Protein AF-A0A563VVZ9-F1 (afdb_monomer_lite)

Structure (mmCIF, N/CA/C/O backbone):
data_AF-A0A563VVZ9-F1
#
_entry.id   AF-A0A563VVZ9-F1
#
loop_
_atom_site.group_PDB
_atom_site.id
_atom_site.type_symbol
_atom_site.label_atom_id
_atom_site.label_alt_id
_atom_site.label_comp_id
_atom_site.label_asym_id
_atom_site.label_entity_id
_atom_site.label_seq_id
_atom_site.pdbx_PDB_ins_code
_atom_site.Cartn_x
_atom_site.Cartn_y
_atom_site.Cartn_z
_atom_site.occupancy
_atom_site.B_iso_or_equiv
_atom_site.auth_seq_id
_atom_site.auth_comp_id
_atom_site.auth_asym_id
_atom_site.auth_atom_id
_atom_site.pdbx_PDB_model_num
ATOM 1 N N . MET A 1 1 ? -3.186 -20.454 -5.643 1.00 62.78 1 MET A N 1
ATOM 2 C CA . MET A 1 1 ? -2.341 -21.492 -5.014 1.00 62.78 1 MET A CA 1
ATOM 3 C C . MET A 1 1 ? -3.043 -21.960 -3.748 1.00 62.78 1 MET A C 1
ATOM 5 O O . MET A 1 1 ? -3.615 -21.110 -3.071 1.00 62.78 1 MET A O 1
ATOM 9 N N . ILE A 1 2 ? -3.105 -23.263 -3.477 1.00 78.44 2 ILE A N 1
ATOM 10 C CA . ILE A 1 2 ? -3.676 -23.789 -2.226 1.00 78.44 2 ILE A CA 1
ATOM 11 C C . ILE A 1 2 ? -2.493 -24.111 -1.320 1.00 78.44 2 ILE A C 1
ATOM 13 O O . ILE A 1 2 ? -1.577 -24.801 -1.754 1.00 78.44 2 ILE A O 1
ATOM 17 N N . ASP A 1 3 ? -2.483 -23.559 -0.113 1.00 76.38 3 ASP A N 1
ATOM 18 C CA . ASP A 1 3 ? -1.467 -23.895 0.879 1.00 76.38 3 ASP A CA 1
ATOM 19 C C . ASP A 1 3 ? -1.723 -25.325 1.391 1.00 76.38 3 ASP A C 1
ATOM 21 O O . ASP A 1 3 ? -2.814 -25.583 1.911 1.00 76.38 3 ASP A O 1
ATOM 25 N N . PRO A 1 4 ? -0.764 -26.257 1.244 1.00 77.25 4 PRO A N 1
ATOM 26 C CA . PRO A 1 4 ? -0.940 -27.648 1.652 1.00 77.25 4 PRO A CA 1
ATOM 27 C C . PRO A 1 4 ? -1.114 -27.812 3.168 1.00 77.25 4 PRO A C 1
ATOM 29 O O . PRO A 1 4 ? -1.713 -28.788 3.606 1.00 77.25 4 PRO A O 1
ATOM 32 N N . THR A 1 5 ? -0.631 -26.861 3.974 1.00 76.88 5 THR A N 1
ATOM 33 C CA . THR A 1 5 ? -0.690 -26.937 5.442 1.00 76.88 5 THR A CA 1
ATOM 34 C C . THR A 1 5 ? -1.964 -26.329 6.014 1.00 76.88 5 THR A C 1
ATOM 36 O O . THR A 1 5 ? -2.554 -26.879 6.940 1.00 76.88 5 THR A O 1
ATOM 39 N N . THR A 1 6 ? -2.423 -25.205 5.460 1.00 80.31 6 THR A N 1
ATOM 40 C CA . THR A 1 6 ? -3.618 -24.510 5.964 1.00 80.31 6 THR A CA 1
ATOM 41 C C . THR A 1 6 ? -4.877 -24.771 5.139 1.00 80.31 6 THR A C 1
ATOM 43 O O . THR A 1 6 ? -5.962 -24.352 5.543 1.00 80.31 6 THR A O 1
ATOM 46 N N . GLY A 1 7 ? -4.757 -25.403 3.967 1.00 79.50 7 GLY A N 1
ATOM 47 C CA . GLY A 1 7 ? -5.853 -25.591 3.011 1.00 79.50 7 GLY A CA 1
ATOM 48 C C . GLY A 1 7 ? -6.393 -24.281 2.424 1.00 79.50 7 GLY A C 1
ATOM 49 O O . GLY A 1 7 ? -7.378 -24.281 1.683 1.00 79.50 7 GLY A O 1
ATOM 50 N N . LYS A 1 8 ? -5.779 -23.134 2.749 1.00 78.50 8 LYS A N 1
ATOM 51 C CA . LYS A 1 8 ? -6.258 -21.818 2.326 1.00 78.50 8 LYS A CA 1
ATOM 52 C C . LYS A 1 8 ? -5.869 -21.558 0.880 1.00 78.50 8 LYS A C 1
ATOM 54 O O . LYS A 1 8 ? -4.723 -21.739 0.471 1.00 78.50 8 LYS A O 1
ATOM 59 N N . LYS A 1 9 ? -6.841 -21.089 0.099 1.00 84.44 9 LYS A N 1
ATOM 60 C CA . LYS A 1 9 ? -6.624 -20.674 -1.285 1.00 84.44 9 LYS A CA 1
ATOM 61 C C . LYS A 1 9 ? -6.205 -19.209 -1.310 1.00 84.44 9 LYS A C 1
ATOM 63 O O . LYS A 1 9 ? -7.000 -18.332 -0.981 1.00 84.44 9 LYS A O 1
ATOM 68 N N . TYR A 1 10 ? -4.981 -18.952 -1.753 1.00 82.56 10 TYR A N 1
ATOM 69 C CA . TYR A 1 10 ? -4.485 -17.599 -1.975 1.00 82.56 10 TYR A CA 1
ATOM 70 C C . TYR A 1 10 ? -4.589 -17.226 -3.458 1.00 82.56 10 TYR A C 1
ATOM 72 O O . TYR A 1 10 ? -4.238 -18.042 -4.331 1.00 82.56 10 TYR A O 1
ATOM 80 N N . PRO A 1 11 ? -5.090 -16.016 -3.765 1.00 88.38 11 PRO A N 1
ATOM 81 C CA . PRO A 1 11 ? -5.140 -15.518 -5.129 1.00 88.38 11 PRO A CA 1
ATOM 82 C C . PRO A 1 11 ? -3.726 -15.207 -5.629 1.00 88.38 11 PRO A C 1
ATOM 84 O O . PRO A 1 11 ? -2.855 -14.804 -4.860 1.00 88.38 11 PRO A O 1
ATOM 87 N N . ALA A 1 12 ? -3.498 -15.406 -6.926 1.00 88.44 12 ALA A N 1
ATOM 88 C CA . ALA A 1 12 ? -2.247 -14.997 -7.550 1.00 88.44 12 ALA A CA 1
ATOM 89 C C . ALA A 1 12 ? -2.199 -13.462 -7.659 1.00 88.44 12 ALA A C 1
ATOM 91 O O . ALA A 1 12 ? -3.233 -12.854 -7.964 1.00 88.44 12 ALA A O 1
ATOM 92 N N . PRO A 1 13 ? -1.034 -12.829 -7.430 1.00 92.06 13 PRO A N 1
ATOM 93 C CA . PRO A 1 13 ? -0.898 -11.392 -7.603 1.00 92.06 13 PRO A CA 1
ATOM 94 C C . PRO A 1 13 ? -1.136 -10.996 -9.069 1.00 92.06 13 PRO A C 1
ATOM 96 O O . PRO A 1 13 ? -0.801 -11.759 -9.982 1.00 92.06 13 PRO A O 1
ATOM 99 N N . PRO A 1 14 ? -1.677 -9.793 -9.329 1.00 91.69 14 PRO A N 1
ATOM 100 C CA . PRO A 1 14 ? -1.786 -9.258 -10.675 1.00 91.69 14 PRO A CA 1
ATOM 101 C C . PRO A 1 14 ? -0.421 -9.219 -11.364 1.00 91.69 14 PRO A C 1
ATOM 103 O O . PRO A 1 14 ? 0.594 -8.927 -10.725 1.00 91.69 14 PRO A O 1
ATOM 106 N N . LYS A 1 15 ? -0.405 -9.427 -12.687 1.00 91.00 15 LYS A N 1
ATOM 107 C CA . LYS A 1 15 ? 0.830 -9.440 -13.492 1.00 91.00 15 LYS A CA 1
ATOM 108 C C . LYS A 1 15 ? 1.701 -8.206 -13.251 1.00 91.00 15 LYS A C 1
ATOM 110 O O . LYS A 1 15 ? 2.909 -8.342 -13.128 1.00 91.00 15 LYS A O 1
ATOM 115 N N . ILE A 1 16 ? 1.089 -7.029 -13.103 1.00 88.81 16 ILE A N 1
ATOM 116 C CA . ILE A 1 16 ? 1.809 -5.774 -12.847 1.00 88.81 16 ILE A CA 1
ATOM 117 C C . ILE A 1 16 ? 2.590 -5.787 -11.523 1.00 88.81 16 ILE A C 1
ATOM 119 O O . ILE A 1 16 ? 3.683 -5.234 -11.451 1.00 88.81 16 ILE A O 1
ATOM 123 N N . VAL A 1 17 ? 2.050 -6.432 -10.484 1.00 91.88 17 VAL A N 1
ATOM 124 C CA . VAL A 1 17 ? 2.702 -6.550 -9.173 1.00 91.88 17 VAL A CA 1
ATOM 125 C C . VAL A 1 17 ? 3.835 -7.566 -9.260 1.00 91.88 17 VAL A C 1
ATOM 127 O O . VAL A 1 17 ? 4.956 -7.261 -8.867 1.00 91.88 17 VAL A O 1
ATOM 130 N N . ALA A 1 18 ? 3.570 -8.730 -9.860 1.00 92.62 18 ALA A N 1
ATOM 131 C CA . ALA A 1 18 ? 4.577 -9.772 -10.049 1.00 92.62 18 ALA A CA 1
ATOM 132 C C . ALA A 1 18 ? 5.763 -9.290 -10.904 1.00 92.62 18 ALA A C 1
ATOM 134 O O . ALA A 1 18 ? 6.916 -9.510 -10.552 1.00 92.62 18 ALA A O 1
ATOM 135 N N . GLN A 1 19 ? 5.499 -8.565 -11.994 1.00 90.81 19 GLN A N 1
ATOM 136 C CA . GLN A 1 19 ? 6.541 -7.967 -12.833 1.00 90.81 19 GLN A CA 1
ATOM 137 C C . GLN A 1 19 ? 7.366 -6.917 -12.089 1.00 90.81 19 GLN A C 1
ATOM 139 O O . GLN A 1 19 ? 8.536 -6.730 -12.406 1.00 90.81 19 GLN A O 1
ATOM 144 N N . ARG A 1 20 ? 6.772 -6.203 -11.127 1.00 90.81 20 ARG A N 1
ATOM 145 C CA . ARG A 1 20 ? 7.508 -5.229 -10.323 1.00 90.81 20 ARG A CA 1
ATOM 146 C C . ARG A 1 20 ? 8.481 -5.922 -9.376 1.00 90.81 20 ARG A C 1
ATOM 148 O O . ARG A 1 20 ? 9.629 -5.507 -9.325 1.00 90.81 20 ARG A O 1
ATOM 155 N N . ASP A 1 21 ? 8.048 -6.997 -8.720 1.00 92.00 21 ASP A N 1
ATOM 156 C CA . ASP A 1 21 ? 8.938 -7.830 -7.903 1.00 92.00 21 ASP A CA 1
ATOM 157 C C . ASP A 1 21 ? 10.089 -8.403 -8.739 1.00 92.00 21 ASP A C 1
ATOM 159 O O . ASP A 1 21 ? 11.232 -8.377 -8.298 1.00 92.00 21 ASP A O 1
ATOM 163 N N . LEU A 1 22 ? 9.813 -8.880 -9.961 1.00 90.88 22 LEU A N 1
ATOM 164 C CA . LEU A 1 22 ? 10.858 -9.363 -10.873 1.00 90.88 22 LEU A CA 1
ATOM 165 C C . LEU A 1 22 ? 11.858 -8.258 -11.226 1.00 90.88 22 LEU A C 1
ATOM 167 O O . LEU A 1 22 ? 13.057 -8.460 -11.097 1.00 90.88 22 LEU A O 1
ATOM 171 N N . LYS A 1 23 ? 11.376 -7.057 -11.564 1.00 89.69 23 LYS A N 1
ATOM 172 C CA . LYS A 1 23 ? 12.252 -5.917 -11.868 1.00 89.69 23 LYS A CA 1
ATOM 173 C C . LYS A 1 23 ? 13.144 -5.513 -10.696 1.00 89.69 23 LYS A C 1
ATOM 175 O O . LYS A 1 23 ? 14.272 -5.104 -10.937 1.00 89.69 23 LYS A O 1
ATOM 180 N N . GLU A 1 24 ? 12.669 -5.579 -9.454 1.00 90.44 24 GLU A N 1
ATOM 181 C CA . GLU A 1 24 ? 13.537 -5.331 -8.289 1.00 90.44 24 GLU A CA 1
ATOM 182 C C . GLU A 1 24 ? 14.660 -6.370 -8.222 1.00 90.44 24 GLU A C 1
ATOM 184 O O . GLU A 1 24 ? 15.814 -6.007 -8.026 1.00 90.44 24 GLU A O 1
ATOM 189 N N . ARG A 1 25 ? 14.337 -7.648 -8.453 1.00 89.62 25 ARG A N 1
ATOM 190 C CA . ARG A 1 25 ? 15.314 -8.749 -8.436 1.00 89.62 25 ARG A CA 1
ATOM 191 C C . ARG A 1 25 ? 16.351 -8.635 -9.546 1.00 89.62 25 ARG A C 1
ATOM 193 O O . ARG A 1 25 ? 17.512 -8.951 -9.316 1.00 89.62 25 ARG A O 1
ATOM 200 N N . ASP A 1 26 ? 15.934 -8.174 -10.721 1.00 88.69 26 ASP A N 1
ATOM 201 C CA . ASP A 1 26 ? 16.821 -7.998 -11.870 1.00 88.69 26 ASP A CA 1
ATOM 202 C C . ASP A 1 26 ? 17.751 -6.783 -11.694 1.00 88.69 26 ASP A C 1
ATOM 204 O O . ASP A 1 26 ? 18.889 -6.800 -12.159 1.00 88.69 26 ASP A O 1
ATOM 208 N N . ASN A 1 27 ? 17.278 -5.724 -11.022 1.00 87.50 27 ASN A N 1
ATOM 209 C CA . ASN A 1 27 ? 18.024 -4.471 -10.867 1.00 87.50 27 ASN A CA 1
ATOM 210 C C . ASN A 1 27 ? 18.880 -4.411 -9.593 1.00 87.50 27 ASN A C 1
ATOM 212 O O . ASN A 1 27 ? 19.890 -3.708 -9.579 1.00 87.50 27 ASN A O 1
ATOM 216 N N . LEU A 1 28 ? 18.478 -5.092 -8.515 1.00 85.38 28 LEU A N 1
ATOM 217 C CA . LEU A 1 28 ? 19.162 -5.049 -7.223 1.00 85.38 28 LEU A CA 1
ATOM 218 C C . LEU A 1 28 ? 19.899 -6.370 -6.962 1.00 85.38 28 LEU A C 1
ATOM 220 O O . LEU A 1 28 ? 19.252 -7.407 -6.799 1.00 85.38 28 LEU A O 1
ATOM 224 N N . PRO A 1 29 ? 21.239 -6.355 -6.851 1.00 82.69 29 PRO A N 1
ATOM 225 C CA . PRO A 1 29 ? 22.025 -7.576 -6.683 1.00 82.69 29 PRO A CA 1
ATOM 226 C C . PRO A 1 29 ? 21.873 -8.214 -5.295 1.00 82.69 29 PRO A C 1
ATOM 228 O O . PRO A 1 29 ? 22.129 -9.408 -5.142 1.00 82.69 29 PRO A O 1
ATOM 231 N N . LEU A 1 30 ? 21.478 -7.437 -4.281 1.00 84.06 30 LEU A N 1
ATOM 232 C CA . LEU A 1 30 ? 21.333 -7.897 -2.902 1.00 84.06 30 LEU A CA 1
ATOM 233 C C . LEU A 1 30 ? 19.858 -8.075 -2.546 1.00 84.06 30 LEU A C 1
ATOM 235 O O . LEU A 1 30 ? 19.059 -7.148 -2.654 1.00 84.06 30 LEU A O 1
ATOM 239 N N . CYS A 1 31 ? 19.511 -9.265 -2.058 1.00 82.50 31 CYS A N 1
ATOM 240 C CA . CYS A 1 31 ? 18.130 -9.620 -1.738 1.00 82.50 31 CYS A CA 1
ATOM 241 C C . CYS A 1 31 ? 17.556 -8.901 -0.510 1.00 82.50 31 CYS A C 1
ATOM 243 O O . CYS A 1 31 ? 16.338 -8.827 -0.364 1.00 82.50 31 CYS A O 1
ATOM 245 N N . MET A 1 32 ? 18.412 -8.359 0.359 1.00 81.25 32 MET A N 1
ATOM 246 C CA . MET A 1 32 ? 17.994 -7.664 1.582 1.00 81.25 32 MET A CA 1
ATOM 247 C C . MET A 1 32 ? 17.301 -6.327 1.289 1.00 81.25 32 MET A C 1
ATOM 249 O O . MET A 1 32 ? 16.476 -5.884 2.084 1.00 81.25 32 MET A O 1
ATOM 253 N N . ASP A 1 33 ? 17.589 -5.727 0.132 1.00 79.19 33 ASP A N 1
ATOM 254 C CA . ASP A 1 33 ? 17.009 -4.451 -0.300 1.00 79.19 33 ASP A CA 1
ATOM 255 C C . ASP A 1 33 ? 15.736 -4.640 -1.144 1.00 79.19 33 ASP A C 1
ATOM 257 O O . ASP A 1 33 ? 15.063 -3.672 -1.519 1.00 79.19 33 ASP A O 1
ATOM 261 N N . TRP A 1 34 ? 15.381 -5.892 -1.459 1.00 87.75 34 TRP A N 1
ATOM 262 C CA . TRP A 1 34 ? 14.229 -6.191 -2.298 1.00 87.75 34 TRP A CA 1
ATOM 263 C C . TRP A 1 34 ? 12.927 -5.834 -1.593 1.00 87.75 34 TRP A C 1
ATOM 265 O O . TRP A 1 34 ? 12.565 -6.379 -0.547 1.00 87.75 34 TRP A O 1
ATOM 275 N N . HIS A 1 35 ? 12.150 -4.975 -2.240 1.00 86.69 35 HIS A N 1
ATOM 276 C CA . HIS A 1 35 ? 10.775 -4.736 -1.841 1.00 86.69 35 HIS A CA 1
ATOM 277 C C . HIS A 1 35 ? 9.887 -5.878 -2.342 1.00 86.69 35 HIS A C 1
ATOM 279 O O . HIS A 1 35 ? 9.903 -6.226 -3.520 1.00 86.69 35 HIS A O 1
ATOM 285 N N . ASN A 1 36 ? 9.082 -6.452 -1.446 1.00 89.94 36 ASN A N 1
ATOM 286 C CA . ASN A 1 36 ? 8.158 -7.535 -1.780 1.00 89.94 36 ASN A CA 1
ATOM 287 C C . ASN A 1 36 ? 6.738 -6.998 -2.019 1.00 89.94 36 ASN A C 1
ATOM 289 O O . ASN A 1 36 ? 5.875 -7.048 -1.136 1.00 89.94 36 ASN A O 1
ATOM 293 N N . TYR A 1 37 ? 6.475 -6.473 -3.214 1.00 92.44 37 TYR A N 1
ATOM 294 C CA . TYR A 1 37 ? 5.182 -5.883 -3.555 1.00 92.44 37 TYR A CA 1
ATOM 295 C C . TYR A 1 37 ? 4.054 -6.919 -3.597 1.00 92.44 37 TYR A C 1
ATOM 297 O O . TYR A 1 37 ? 2.924 -6.583 -3.227 1.00 92.44 37 TYR A O 1
ATOM 305 N N . SER A 1 38 ? 4.320 -8.169 -3.993 1.00 92.25 38 SER A N 1
ATOM 306 C CA . SER A 1 38 ? 3.315 -9.242 -3.936 1.00 92.25 38 SER A CA 1
ATOM 307 C C . SER A 1 38 ? 2.883 -9.562 -2.505 1.00 92.25 38 SER A C 1
ATOM 309 O O . SER A 1 38 ? 1.687 -9.735 -2.263 1.00 92.25 38 SER A O 1
ATOM 311 N N . GLY A 1 39 ? 3.809 -9.542 -1.543 1.00 91.81 39 GLY A N 1
ATOM 312 C CA . GLY A 1 39 ? 3.507 -9.667 -0.116 1.00 91.81 39 GLY A CA 1
ATOM 313 C C . GLY A 1 39 ? 2.618 -8.530 0.398 1.00 91.81 39 GLY A C 1
ATOM 314 O O . GLY A 1 39 ? 1.594 -8.786 1.037 1.00 91.81 39 GLY A O 1
ATOM 315 N N . LEU A 1 40 ? 2.945 -7.276 0.053 1.00 92.81 40 LEU A N 1
ATOM 316 C CA . LEU A 1 40 ? 2.111 -6.114 0.397 1.00 92.81 40 LEU A CA 1
ATOM 317 C C . LEU A 1 40 ? 0.705 -6.215 -0.211 1.00 92.81 40 LEU A C 1
ATOM 319 O O . LEU A 1 40 ? -0.292 -5.919 0.453 1.00 92.81 40 LEU A O 1
ATOM 323 N N . TRP A 1 41 ? 0.617 -6.619 -1.479 1.00 94.56 41 TRP A N 1
ATOM 324 C CA . TRP A 1 41 ? -0.657 -6.809 -2.166 1.00 94.56 41 TRP A CA 1
ATOM 325 C C . TRP A 1 41 ? -1.497 -7.897 -1.492 1.00 94.56 41 TRP A C 1
ATOM 327 O O . TRP A 1 41 ? -2.674 -7.669 -1.204 1.00 94.56 41 TRP A O 1
ATOM 337 N N . LEU A 1 42 ? -0.890 -9.045 -1.182 1.00 93.06 42 LEU A N 1
ATOM 338 C CA . LEU A 1 42 ? -1.585 -10.164 -0.556 1.00 93.06 42 LEU A CA 1
ATOM 339 C C . LEU A 1 42 ? -2.091 -9.790 0.838 1.00 93.06 42 LEU A C 1
ATOM 341 O O . LEU A 1 42 ? -3.239 -10.081 1.156 1.00 93.06 42 LEU A O 1
ATOM 345 N N . ALA A 1 43 ? -1.285 -9.093 1.644 1.00 93.44 43 ALA A N 1
ATOM 346 C CA . ALA A 1 43 ? -1.703 -8.631 2.966 1.00 93.44 43 ALA A CA 1
ATOM 347 C C . ALA A 1 43 ? -2.943 -7.723 2.888 1.00 93.44 43 ALA A C 1
ATOM 349 O O . ALA A 1 43 ? -3.912 -7.931 3.618 1.00 93.44 43 ALA A O 1
ATOM 350 N N . ARG A 1 44 ? -2.968 -6.768 1.949 1.00 94.00 44 ARG A N 1
ATOM 351 C CA . ARG A 1 44 ? -4.143 -5.909 1.706 1.00 94.00 44 ARG A CA 1
ATOM 352 C C . ARG A 1 44 ? -5.348 -6.706 1.210 1.00 94.00 44 ARG A C 1
ATOM 354 O O . ARG A 1 44 ? -6.475 -6.431 1.618 1.00 94.00 44 ARG A O 1
ATOM 361 N N . HIS A 1 45 ? -5.118 -7.696 0.351 1.00 92.81 45 HIS A N 1
ATOM 362 C CA . HIS A 1 45 ? -6.173 -8.567 -0.153 1.00 92.81 45 HIS A CA 1
ATOM 363 C C . HIS A 1 45 ? -6.794 -9.413 0.963 1.00 92.81 45 HIS A C 1
ATOM 365 O O . HIS A 1 45 ? -8.016 -9.492 1.060 1.00 92.81 45 HIS A O 1
ATOM 371 N N . VAL A 1 46 ? -5.971 -10.030 1.814 1.00 91.50 46 VAL A N 1
ATOM 372 C CA . VAL A 1 46 ? -6.423 -10.855 2.944 1.00 91.50 46 VAL A CA 1
ATOM 373 C C . VAL A 1 46 ? -7.253 -10.025 3.920 1.00 91.50 46 VAL A C 1
ATOM 375 O O . VAL A 1 46 ? -8.309 -10.484 4.337 1.00 91.50 46 VAL A O 1
ATOM 378 N N . LEU A 1 47 ? -6.853 -8.777 4.186 1.00 93.00 47 LEU A N 1
ATOM 379 C CA . LEU A 1 47 ? -7.627 -7.836 5.004 1.00 93.00 47 LEU A CA 1
ATOM 380 C C . LEU A 1 47 ? -9.006 -7.475 4.421 1.00 93.00 47 LEU A C 1
ATOM 382 O O . LEU A 1 47 ? -9.833 -6.912 5.130 1.00 93.00 47 LEU A O 1
ATOM 386 N N . GLY A 1 48 ? -9.272 -7.777 3.148 1.00 92.62 48 GLY A N 1
ATOM 387 C CA . GLY A 1 48 ? -10.539 -7.449 2.491 1.00 92.62 48 GLY A CA 1
ATOM 388 C C . GLY A 1 48 ? -10.611 -6.022 1.942 1.00 92.62 48 GLY A C 1
ATOM 389 O O . GLY A 1 48 ? -11.677 -5.598 1.491 1.00 92.62 48 GLY A O 1
ATOM 390 N N . LEU A 1 49 ? -9.484 -5.299 1.902 1.00 94.00 49 LEU A N 1
ATOM 391 C CA . LEU A 1 49 ? -9.416 -3.939 1.360 1.00 94.00 49 LEU A CA 1
ATOM 392 C C . LEU A 1 49 ? -9.963 -3.825 -0.078 1.00 94.00 49 LEU A C 1
ATOM 394 O O . LEU A 1 49 ? -10.706 -2.878 -0.327 1.00 94.00 49 LEU A O 1
ATOM 398 N N . PRO A 1 50 ? -9.689 -4.757 -1.022 1.00 93.00 50 PRO A N 1
ATOM 399 C CA . PRO A 1 50 ? -10.195 -4.639 -2.392 1.00 93.00 50 PRO A CA 1
ATOM 400 C C . PRO A 1 50 ? -11.722 -4.564 -2.480 1.00 93.00 50 PRO A C 1
ATOM 402 O O . PRO A 1 50 ? -12.253 -3.827 -3.310 1.00 93.00 50 PRO A O 1
ATOM 405 N N . LYS A 1 51 ? -12.436 -5.289 -1.609 1.00 93.44 51 LYS A N 1
ATOM 406 C CA . LYS A 1 51 ? -13.903 -5.297 -1.584 1.00 93.44 51 LYS A CA 1
ATOM 407 C C . LYS A 1 51 ? -14.450 -3.934 -1.158 1.00 93.44 51 LYS A C 1
ATOM 409 O O . LYS A 1 51 ? -15.316 -3.381 -1.830 1.00 93.44 51 LYS A O 1
ATOM 414 N N . VAL A 1 52 ? -13.909 -3.382 -0.073 1.00 94.56 52 VAL A N 1
ATOM 415 C CA . VAL A 1 52 ? -14.295 -2.058 0.437 1.00 94.56 52 VAL A CA 1
ATOM 416 C C . VAL A 1 52 ? -13.923 -0.965 -0.565 1.00 94.56 52 VAL A C 1
ATOM 418 O O . VAL A 1 52 ? -14.727 -0.081 -0.843 1.00 94.56 52 VAL A O 1
ATOM 421 N N . LEU A 1 53 ? -12.730 -1.049 -1.155 1.00 93.00 53 LEU A N 1
ATOM 422 C CA . LEU A 1 53 ? -12.261 -0.074 -2.132 1.00 93.00 53 LEU A CA 1
ATOM 423 C C . LEU A 1 53 ? -13.121 -0.078 -3.401 1.00 93.00 53 LEU A C 1
ATOM 425 O O . LEU A 1 53 ? -13.430 0.988 -3.913 1.00 93.00 53 LEU A O 1
ATOM 429 N N . SER A 1 54 ? -13.564 -1.247 -3.873 1.00 93.44 54 SER A N 1
ATOM 430 C CA . SER A 1 54 ? -14.456 -1.344 -5.040 1.00 93.44 54 SER A CA 1
ATOM 431 C C . SER A 1 54 ? -15.785 -0.620 -4.803 1.00 93.44 54 SER A C 1
ATOM 433 O O . SER A 1 54 ? -16.256 0.098 -5.679 1.00 93.44 54 SER A O 1
ATOM 435 N N . ARG A 1 55 ? -16.354 -0.748 -3.595 1.00 94.06 55 ARG A N 1
ATOM 436 C CA . ARG A 1 55 ? -17.567 -0.021 -3.183 1.00 94.06 55 ARG A CA 1
ATOM 437 C C . ARG A 1 55 ? -17.332 1.490 -3.142 1.00 94.06 55 ARG A C 1
ATOM 439 O O . ARG A 1 55 ? -18.105 2.257 -3.706 1.00 94.06 55 ARG A O 1
ATOM 446 N N . LEU A 1 56 ? -16.225 1.917 -2.536 1.00 92.88 56 LEU A N 1
ATOM 447 C CA . LEU A 1 56 ? -15.848 3.331 -2.463 1.00 92.88 56 LEU A CA 1
ATOM 448 C C . LEU A 1 56 ? -15.611 3.956 -3.847 1.00 92.88 56 LEU A C 1
ATOM 450 O O . LEU A 1 56 ? -16.026 5.086 -4.086 1.00 92.88 56 LEU A O 1
ATOM 454 N N . LEU A 1 57 ? -14.973 3.224 -4.765 1.00 91.50 57 LEU A N 1
ATOM 455 C CA . LEU A 1 57 ? -14.759 3.659 -6.149 1.00 91.50 57 LEU A CA 1
ATOM 456 C C . LEU A 1 57 ? -16.069 3.756 -6.941 1.00 91.50 57 LEU A C 1
ATOM 458 O O . LEU A 1 57 ? -16.181 4.608 -7.816 1.00 91.50 57 LEU A O 1
ATOM 462 N N . ALA A 1 58 ? -17.072 2.938 -6.608 1.00 91.25 58 ALA A N 1
ATOM 463 C CA . ALA A 1 58 ? -18.422 3.055 -7.158 1.00 91.25 58 ALA A CA 1
ATOM 464 C C . ALA A 1 58 ? -19.204 4.268 -6.608 1.00 91.25 58 ALA A C 1
ATOM 466 O O . ALA A 1 58 ? -20.339 4.506 -7.017 1.00 91.25 58 ALA A O 1
ATOM 467 N N . GLY A 1 59 ? -18.613 5.042 -5.689 1.00 89.25 59 GLY A N 1
ATOM 468 C CA . GLY A 1 59 ? -19.238 6.205 -5.061 1.00 89.25 59 GLY A CA 1
ATOM 469 C C . GLY A 1 59 ? -20.102 5.867 -3.845 1.00 89.25 59 GLY A C 1
ATOM 470 O O . GLY A 1 59 ? -20.825 6.737 -3.354 1.00 89.25 59 GLY A O 1
ATOM 471 N N . GLU A 1 60 ? -20.042 4.629 -3.341 1.00 92.56 60 GLU A N 1
ATOM 472 C CA . GLU A 1 60 ? -20.713 4.276 -2.093 1.00 92.56 60 GLU A CA 1
ATOM 473 C C . GLU A 1 60 ? -20.057 4.956 -0.890 1.00 92.56 60 GLU A C 1
ATOM 475 O O . GLU A 1 60 ? -18.869 5.285 -0.871 1.00 92.56 60 GLU A O 1
ATOM 480 N N . GLU A 1 61 ? -20.850 5.109 0.163 1.00 93.62 61 GLU A N 1
ATOM 481 C CA . GLU A 1 61 ? -20.380 5.631 1.433 1.00 93.62 61 GLU A CA 1
ATOM 482 C C . GLU A 1 61 ? -20.287 4.538 2.474 1.00 93.62 61 GLU A C 1
ATOM 484 O O . GLU A 1 61 ? -21.161 3.676 2.575 1.00 93.62 61 GLU A O 1
ATOM 489 N N . VAL A 1 62 ? -19.264 4.634 3.314 1.00 94.19 62 VAL A N 1
ATOM 490 C CA . VAL A 1 62 ? -19.009 3.650 4.359 1.00 94.19 62 VAL A CA 1
ATOM 491 C C . VAL A 1 62 ? -19.147 4.299 5.731 1.00 94.19 62 VAL A C 1
ATOM 493 O O . VAL A 1 62 ? -18.792 5.459 5.946 1.00 94.19 62 VAL A O 1
ATOM 496 N N . THR A 1 63 ? -19.686 3.542 6.682 1.00 93.69 63 THR A N 1
ATOM 497 C CA . THR A 1 63 ? -19.852 3.957 8.083 1.00 93.69 63 THR A CA 1
ATOM 498 C C . THR A 1 63 ? -18.961 3.135 9.005 1.00 93.69 63 THR A C 1
ATOM 500 O O . THR A 1 63 ? -18.568 2.027 8.658 1.00 93.69 63 THR A O 1
ATOM 503 N N . ALA A 1 64 ? -18.692 3.627 10.217 1.00 90.81 64 ALA A N 1
ATOM 504 C CA . ALA A 1 64 ? -17.873 2.901 11.196 1.00 90.81 64 ALA A CA 1
ATOM 505 C C . ALA A 1 64 ? -18.451 1.530 11.604 1.00 90.81 64 ALA A C 1
ATOM 507 O O . ALA A 1 64 ? -17.706 0.661 12.043 1.00 90.81 64 ALA A O 1
ATOM 508 N N . THR A 1 65 ? -19.764 1.349 11.454 1.00 91.88 65 THR A N 1
ATOM 509 C CA . THR A 1 65 ? -20.508 0.116 11.745 1.00 91.88 65 THR A CA 1
ATOM 510 C C . THR A 1 65 ? -20.647 -0.813 10.536 1.00 91.88 65 THR A C 1
ATOM 512 O O . THR A 1 65 ? -21.386 -1.790 10.612 1.00 91.88 65 THR A O 1
ATOM 515 N N . ASP A 1 66 ? -19.990 -0.516 9.409 1.00 93.88 66 ASP A N 1
ATOM 516 C CA . ASP A 1 66 ? -20.053 -1.374 8.224 1.00 93.88 66 ASP A CA 1
ATOM 517 C C . ASP A 1 66 ? -19.445 -2.761 8.531 1.00 93.88 66 ASP A C 1
ATOM 519 O O . ASP A 1 66 ? -18.329 -2.839 9.062 1.00 93.88 66 ASP A O 1
ATOM 523 N N . PRO A 1 67 ? -20.149 -3.864 8.214 1.00 94.00 67 PRO A N 1
ATOM 524 C CA . PRO A 1 67 ? -19.711 -5.209 8.575 1.00 94.00 67 PRO A CA 1
ATOM 525 C C . PRO A 1 67 ? -18.390 -5.609 7.909 1.00 94.00 67 PRO A C 1
ATOM 527 O O . PRO A 1 67 ? -17.631 -6.380 8.497 1.00 94.00 67 PRO A O 1
ATOM 530 N N . ASP A 1 68 ? -18.086 -5.096 6.713 1.00 94.19 68 ASP A N 1
ATOM 531 C CA . ASP A 1 68 ? -16.815 -5.380 6.043 1.00 94.19 68 ASP A CA 1
ATOM 532 C C . ASP A 1 68 ? -15.653 -4.691 6.778 1.00 94.19 68 ASP A C 1
ATOM 534 O O . ASP A 1 68 ? -14.589 -5.289 6.945 1.00 94.19 68 ASP A O 1
ATOM 538 N N . LEU A 1 69 ? -15.865 -3.475 7.298 1.00 94.88 69 LEU A N 1
ATOM 539 C CA . LEU A 1 69 ? -14.856 -2.764 8.093 1.00 94.88 69 LEU A CA 1
ATOM 540 C C . LEU A 1 69 ? -14.631 -3.377 9.471 1.00 94.88 69 LEU A C 1
ATOM 542 O O . LEU A 1 69 ? -13.491 -3.435 9.941 1.00 94.88 69 LEU A O 1
ATOM 546 N N . VAL A 1 70 ? -15.698 -3.836 10.123 1.00 95.31 70 VAL A N 1
ATOM 547 C CA . VAL A 1 70 ? -15.589 -4.534 11.408 1.00 95.31 70 VAL A CA 1
ATOM 548 C C . VAL A 1 70 ? -14.767 -5.812 11.232 1.00 95.31 70 VAL A C 1
ATOM 550 O O . VAL A 1 70 ? -13.758 -5.975 11.917 1.00 95.31 70 VAL A O 1
ATOM 553 N N . LYS A 1 71 ? -15.088 -6.638 10.227 1.00 95.31 71 LYS A N 1
ATOM 554 C CA . LYS A 1 71 ? -14.318 -7.852 9.900 1.00 95.31 71 LYS A CA 1
ATOM 555 C C . LYS A 1 71 ? -12.859 -7.552 9.558 1.00 95.31 71 LYS A C 1
ATOM 557 O O . LYS A 1 71 ? -11.962 -8.253 10.023 1.00 95.31 71 LYS A O 1
ATOM 562 N N . MET A 1 72 ? -12.607 -6.501 8.774 1.00 95.25 72 MET A N 1
ATOM 563 C CA . MET A 1 72 ? -11.246 -6.058 8.452 1.00 95.25 72 MET A CA 1
ATOM 564 C C . MET A 1 72 ? -10.464 -5.698 9.721 1.00 95.25 72 MET A C 1
ATOM 566 O O . MET A 1 72 ? -9.296 -6.054 9.850 1.00 95.25 72 MET A O 1
ATOM 570 N N . THR A 1 73 ? -11.108 -5.028 10.678 1.00 95.38 73 THR A N 1
ATOM 571 C CA . THR A 1 73 ? -10.479 -4.606 11.938 1.00 95.38 73 THR A CA 1
ATOM 572 C C . THR A 1 73 ? -10.197 -5.788 12.856 1.00 95.38 73 THR A C 1
ATOM 574 O O . THR A 1 73 ? -9.103 -5.880 13.405 1.00 95.38 73 THR A O 1
ATOM 577 N N . GLU A 1 74 ? -11.140 -6.719 12.990 1.00 95.44 74 GLU A N 1
ATOM 578 C CA . GLU A 1 74 ? -10.955 -7.960 13.751 1.00 95.44 74 GLU A CA 1
ATOM 579 C C . GLU A 1 74 ? -9.783 -8.775 13.200 1.00 95.44 74 GLU A C 1
ATOM 581 O O . GLU A 1 74 ? -8.886 -9.174 13.947 1.00 95.44 74 GLU A O 1
ATOM 586 N N . MET A 1 75 ? -9.735 -8.946 11.877 1.00 93.94 75 MET A N 1
ATOM 587 C CA . MET A 1 75 ? -8.639 -9.644 11.216 1.00 93.94 75 MET A CA 1
ATOM 588 C C . MET A 1 75 ? -7.310 -8.917 11.422 1.00 93.94 75 MET A C 1
ATOM 590 O O . MET A 1 75 ? -6.309 -9.542 11.767 1.00 93.94 75 MET A O 1
ATOM 594 N N . ALA A 1 76 ? -7.308 -7.591 11.292 1.00 94.50 76 ALA A N 1
ATOM 595 C CA . ALA A 1 76 ? -6.115 -6.785 11.484 1.00 94.50 76 ALA A CA 1
ATOM 596 C C . ALA A 1 76 ? -5.584 -6.846 12.925 1.00 94.50 76 ALA A C 1
ATOM 598 O O . ALA A 1 76 ? -4.372 -6.892 13.145 1.00 94.50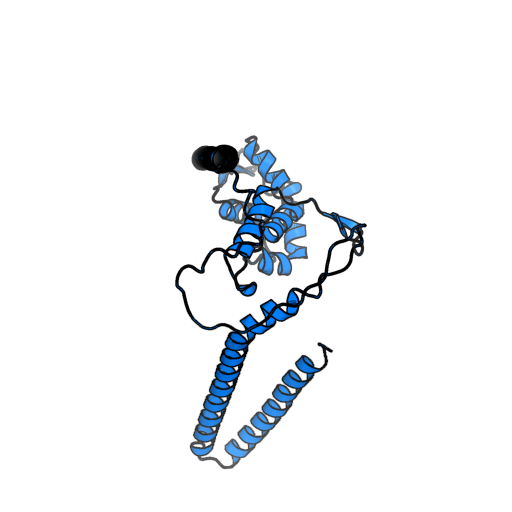 76 ALA A O 1
ATOM 599 N N . LEU A 1 77 ? -6.478 -6.892 13.915 1.00 95.19 77 LEU A N 1
ATOM 600 C CA . LEU A 1 77 ? -6.113 -7.061 15.318 1.00 95.19 77 LEU A CA 1
ATOM 601 C C . LEU A 1 77 ? -5.514 -8.443 15.594 1.00 95.19 77 LEU A C 1
ATOM 603 O O . LEU A 1 77 ? -4.565 -8.512 16.38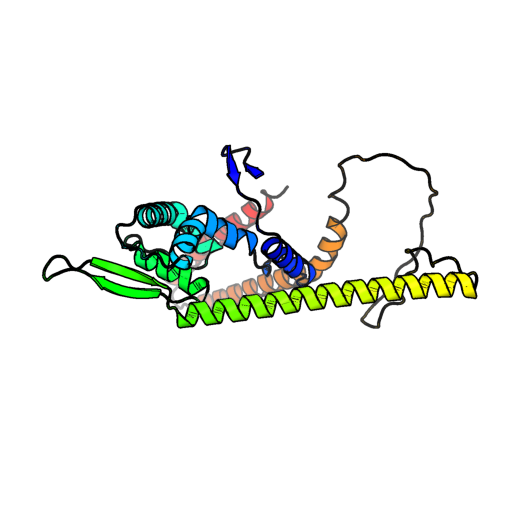4 1.00 95.19 77 LEU A O 1
ATOM 607 N N . ALA A 1 78 ? -6.024 -9.493 14.940 1.00 94.06 78 ALA A N 1
ATOM 608 C CA . ALA A 1 78 ? -5.515 -10.860 15.037 1.00 94.06 78 ALA A CA 1
ATOM 609 C C . ALA A 1 78 ? -4.140 -11.026 14.366 1.00 94.06 78 ALA A C 1
ATOM 611 O O . ALA A 1 78 ? -3.267 -11.705 14.901 1.00 94.06 78 ALA A O 1
ATOM 612 N N . THR A 1 79 ? -3.899 -10.362 13.230 1.00 92.88 79 THR A N 1
ATOM 613 C CA . THR A 1 79 ? -2.642 -10.463 12.463 1.00 92.88 79 THR A CA 1
ATOM 614 C C . THR A 1 79 ? -1.728 -9.248 12.631 1.00 92.88 79 THR A C 1
ATOM 616 O O . THR A 1 79 ? -0.989 -8.876 11.717 1.00 92.88 79 THR A O 1
ATOM 619 N N . ARG A 1 80 ? -1.756 -8.614 13.807 1.00 93.44 80 ARG A N 1
ATOM 620 C CA . ARG A 1 80 ? -1.066 -7.342 14.081 1.00 93.44 80 ARG A CA 1
ATOM 621 C C . ARG A 1 80 ? 0.440 -7.370 13.816 1.00 93.44 80 ARG A C 1
ATOM 623 O O . ARG A 1 80 ? 0.980 -6.424 13.247 1.00 93.44 80 ARG A O 1
ATOM 630 N N . ALA A 1 81 ? 1.103 -8.456 14.215 1.00 92.88 81 ALA A N 1
ATOM 631 C CA . ALA A 1 81 ? 2.540 -8.637 14.012 1.00 92.88 81 ALA A CA 1
ATOM 632 C C . ALA A 1 81 ? 2.896 -8.686 12.517 1.00 92.88 81 ALA A C 1
ATOM 634 O O . ALA A 1 81 ? 3.798 -7.976 12.075 1.00 92.88 81 ALA A O 1
ATOM 635 N N . HIS A 1 82 ? 2.125 -9.442 11.728 1.00 91.75 82 HIS A N 1
ATOM 636 C CA . HIS A 1 82 ? 2.312 -9.541 10.280 1.00 91.75 82 HIS A CA 1
ATOM 637 C C . HIS A 1 82 ? 2.061 -8.206 9.576 1.00 91.75 82 HIS A C 1
ATOM 639 O O . HIS A 1 82 ? 2.812 -7.837 8.681 1.00 91.75 82 HIS A O 1
ATOM 645 N N . ILE A 1 83 ? 1.051 -7.444 10.002 1.00 92.88 83 ILE A N 1
ATOM 646 C CA . ILE A 1 83 ? 0.762 -6.126 9.420 1.00 92.88 83 ILE A CA 1
ATOM 647 C C . ILE A 1 83 ? 1.907 -5.152 9.665 1.00 92.88 83 ILE A C 1
ATOM 649 O O . ILE A 1 83 ? 2.315 -4.457 8.739 1.00 92.88 83 ILE A O 1
ATOM 653 N N . LYS A 1 84 ? 2.478 -5.142 10.873 1.00 94.06 84 LYS A N 1
ATOM 654 C CA . LYS A 1 84 ? 3.647 -4.310 11.163 1.00 94.06 84 LYS A CA 1
ATOM 655 C C . LYS A 1 84 ? 4.840 -4.689 10.286 1.00 94.06 84 LYS A C 1
ATOM 657 O O . LYS A 1 84 ? 5.489 -3.799 9.751 1.00 94.06 84 LYS A O 1
ATOM 662 N N . ALA A 1 85 ? 5.103 -5.985 10.132 1.00 92.38 85 ALA A N 1
ATOM 663 C CA . ALA A 1 85 ? 6.229 -6.477 9.345 1.00 92.38 85 ALA A CA 1
ATOM 664 C C . ALA A 1 85 ? 6.068 -6.223 7.835 1.00 92.38 85 ALA A C 1
ATOM 666 O O . ALA A 1 85 ? 7.034 -5.858 7.179 1.00 92.38 85 ALA A O 1
ATOM 667 N N . ILE A 1 86 ? 4.859 -6.400 7.287 1.00 92.00 86 ILE A N 1
ATOM 668 C CA . ILE A 1 86 ? 4.614 -6.356 5.835 1.00 92.00 86 ILE A CA 1
ATOM 669 C C . ILE A 1 86 ? 4.157 -4.969 5.368 1.00 92.00 86 ILE A C 1
ATOM 671 O O . ILE A 1 86 ? 4.640 -4.467 4.358 1.00 92.00 86 ILE A O 1
ATOM 675 N N . LEU A 1 87 ? 3.199 -4.351 6.066 1.00 91.69 87 LEU A N 1
ATOM 676 C CA . LEU A 1 87 ? 2.610 -3.063 5.673 1.00 91.69 87 LEU A CA 1
ATOM 677 C C . LEU A 1 87 ? 3.284 -1.862 6.347 1.00 91.69 87 LEU A C 1
ATOM 679 O O . LEU A 1 87 ? 2.981 -0.725 5.985 1.00 91.69 87 LEU A O 1
ATOM 683 N N . GLY A 1 88 ? 4.170 -2.092 7.320 1.00 91.94 88 GLY A N 1
ATOM 684 C CA . GLY A 1 88 ? 5.021 -1.055 7.905 1.00 91.94 88 GLY A CA 1
ATOM 685 C C . GLY A 1 88 ? 4.335 -0.117 8.903 1.00 91.94 88 GLY A C 1
ATOM 686 O O . GLY A 1 88 ? 4.930 0.886 9.286 1.00 91.94 88 GLY A O 1
ATOM 687 N N . PHE A 1 89 ? 3.110 -0.409 9.358 1.00 93.19 89 PHE A N 1
ATOM 688 C CA . PHE A 1 89 ? 2.425 0.394 10.380 1.00 93.19 89 PHE A CA 1
ATOM 689 C C . PHE A 1 89 ? 1.954 -0.446 11.567 1.00 93.19 89 PHE A C 1
ATOM 691 O O . PHE A 1 89 ? 1.673 -1.639 11.457 1.00 93.19 89 PHE A O 1
ATOM 698 N N . THR A 1 90 ? 1.876 0.187 12.738 1.00 94.50 90 THR A N 1
ATOM 699 C CA . THR A 1 90 ? 1.476 -0.483 13.982 1.00 94.50 90 THR A CA 1
ATOM 700 C C . THR A 1 90 ? 0.005 -0.219 14.271 1.00 94.50 90 THR A C 1
ATOM 702 O O . THR A 1 90 ? -0.426 0.929 14.316 1.00 94.50 90 THR A O 1
ATOM 705 N N . ILE A 1 91 ? -0.763 -1.280 14.518 1.00 93.69 91 ILE A N 1
ATOM 706 C CA . ILE A 1 91 ? -2.174 -1.166 14.899 1.00 93.69 91 ILE A CA 1
ATOM 707 C C . ILE A 1 91 ? -2.291 -1.136 16.425 1.00 93.69 91 ILE A C 1
ATOM 709 O O . ILE A 1 91 ? -1.779 -2.010 17.130 1.00 93.69 91 ILE A O 1
ATOM 713 N N . SER A 1 92 ? -3.002 -0.134 16.939 1.00 93.50 92 SER A N 1
ATOM 714 C CA . SER A 1 92 ? -3.360 -0.042 18.358 1.00 93.50 92 SER A CA 1
ATOM 715 C C . SER A 1 92 ? -4.411 -1.101 18.734 1.00 93.50 92 SER A C 1
ATOM 717 O O . SER A 1 92 ? -5.299 -1.379 17.932 1.00 93.50 92 SER A O 1
ATOM 719 N N . PRO A 1 93 ? -4.400 -1.670 19.955 1.00 91.75 93 PRO A N 1
ATOM 720 C CA . PRO A 1 93 ? -5.467 -2.571 20.407 1.00 91.75 93 PRO A CA 1
ATOM 721 C C . PRO A 1 93 ? -6.855 -1.910 20.445 1.00 91.75 93 PRO A C 1
ATOM 723 O O . PRO A 1 93 ? -7.857 -2.609 20.374 1.00 91.75 93 PRO A O 1
ATOM 726 N N . LYS A 1 94 ? -6.924 -0.574 20.536 1.00 92.56 94 LYS A N 1
ATOM 727 C CA . LYS A 1 94 ? -8.172 0.212 20.508 1.00 92.56 94 LYS A CA 1
ATOM 728 C C . LYS A 1 94 ? -8.419 0.848 19.132 1.00 92.56 94 LYS A C 1
ATOM 730 O O . LYS A 1 94 ? -8.935 1.958 19.039 1.00 92.56 94 LYS A O 1
ATOM 735 N N . CYS A 1 95 ? -7.960 0.187 18.071 1.00 92.56 95 CYS A N 1
ATOM 736 C CA . CYS A 1 95 ? -8.098 0.653 16.697 1.00 92.56 95 CYS A CA 1
ATOM 737 C C . CYS A 1 95 ? -9.575 0.823 16.315 1.00 92.56 95 CYS A C 1
ATOM 739 O O . CYS A 1 95 ? -10.385 -0.069 16.562 1.00 92.56 95 CYS A O 1
ATOM 741 N N . THR A 1 96 ? -9.919 1.953 15.692 1.00 94.31 96 THR A N 1
ATOM 742 C CA . THR A 1 96 ? -11.250 2.144 15.108 1.00 94.31 96 THR A CA 1
ATOM 743 C C . THR A 1 96 ? -11.255 1.675 13.649 1.00 94.31 96 THR A C 1
ATOM 745 O O . THR A 1 96 ? -10.268 1.897 12.941 1.00 94.31 96 THR A O 1
ATOM 748 N N . PRO A 1 97 ? -12.359 1.086 13.150 1.00 94.88 97 PRO A N 1
ATOM 749 C CA . PRO A 1 97 ? -12.408 0.584 11.776 1.00 94.88 97 PRO A CA 1
ATOM 750 C C . PRO A 1 97 ? -12.145 1.652 10.714 1.00 94.88 97 PRO A C 1
ATOM 752 O O . PRO A 1 97 ? -11.465 1.405 9.719 1.00 94.88 97 PRO A O 1
ATOM 755 N N . ILE A 1 98 ? -12.627 2.871 10.964 1.00 95.25 98 ILE A N 1
ATOM 756 C CA . ILE A 1 98 ? -12.381 4.019 10.092 1.00 95.25 98 ILE A CA 1
ATOM 757 C C . ILE A 1 98 ? -10.908 4.414 10.093 1.00 95.25 98 ILE A C 1
ATOM 759 O O . ILE A 1 98 ? -10.372 4.676 9.027 1.00 95.25 98 ILE A O 1
ATOM 763 N N . TRP A 1 99 ? -10.234 4.427 11.248 1.00 95.50 99 TRP A N 1
ATOM 764 C CA . TRP A 1 99 ? -8.808 4.759 11.288 1.00 95.50 99 TRP A CA 1
ATOM 765 C C . TRP A 1 99 ? -7.980 3.764 10.473 1.00 95.50 99 TRP A C 1
ATOM 767 O O . TRP A 1 99 ? -7.102 4.176 9.716 1.00 95.50 99 TRP A O 1
ATOM 777 N N . LEU A 1 100 ? -8.287 2.465 10.580 1.00 95.12 100 LEU A N 1
ATOM 778 C CA . LEU A 1 100 ? -7.608 1.435 9.796 1.00 95.12 100 LEU A CA 1
ATOM 779 C C . LEU A 1 100 ? -7.840 1.644 8.298 1.00 95.12 100 LEU A C 1
ATOM 781 O O . LEU A 1 100 ? -6.891 1.595 7.519 1.00 95.12 100 LEU A O 1
ATOM 785 N N . LEU A 1 101 ? -9.088 1.910 7.907 1.00 95.69 101 LEU A N 1
ATOM 786 C CA . LEU A 1 101 ? -9.438 2.186 6.520 1.00 95.69 101 LEU A CA 1
ATOM 787 C C . LEU A 1 101 ? -8.707 3.423 5.988 1.00 95.69 101 LEU A C 1
ATOM 789 O O . LEU A 1 101 ? -8.082 3.339 4.936 1.00 95.69 101 LEU A O 1
ATOM 793 N N . SER A 1 102 ? -8.751 4.542 6.714 1.00 94.75 102 SER A N 1
ATOM 794 C CA . SER A 1 102 ? -8.062 5.775 6.328 1.00 94.75 102 SER A CA 1
ATOM 795 C C . SER A 1 102 ? -6.562 5.543 6.185 1.00 94.75 102 SER A C 1
ATOM 797 O O . SER A 1 102 ? -6.010 5.874 5.149 1.00 94.75 102 SER A O 1
ATOM 799 N N . THR A 1 103 ? -5.928 4.853 7.139 1.00 95.25 103 THR A N 1
ATOM 800 C CA . THR A 1 103 ? -4.495 4.512 7.061 1.00 95.25 103 THR A CA 1
ATOM 801 C C . THR A 1 103 ? -4.167 3.701 5.805 1.00 95.25 103 THR A C 1
ATOM 803 O O . THR A 1 103 ? -3.181 3.970 5.123 1.00 95.25 103 THR A O 1
ATOM 806 N N . LEU A 1 104 ? -4.995 2.706 5.473 1.00 94.75 104 LEU A N 1
ATOM 807 C CA . LEU A 1 104 ? -4.800 1.883 4.278 1.00 94.75 104 LEU A CA 1
ATOM 808 C C . LEU A 1 104 ? -5.022 2.672 2.981 1.00 94.75 104 LEU A C 1
ATOM 810 O O . LEU A 1 104 ? -4.322 2.422 2.004 1.00 94.75 104 LEU A O 1
ATOM 814 N N . ILE A 1 105 ? -5.972 3.607 2.963 1.00 94.50 105 ILE A N 1
ATOM 815 C CA . ILE A 1 105 ? -6.263 4.467 1.809 1.00 94.50 105 ILE A CA 1
ATOM 816 C C . ILE A 1 105 ? -5.166 5.524 1.623 1.00 94.50 105 ILE A C 1
ATOM 818 O O . ILE A 1 105 ? -4.714 5.731 0.496 1.00 94.50 105 ILE A O 1
ATOM 822 N N . ASP A 1 106 ? -4.650 6.092 2.712 1.00 93.81 106 ASP A N 1
ATOM 823 C CA . ASP A 1 106 ? -3.528 7.034 2.694 1.00 93.81 106 ASP A CA 1
ATOM 824 C C . ASP A 1 106 ? -2.261 6.370 2.128 1.00 93.81 106 ASP A C 1
ATOM 826 O O . ASP A 1 106 ? -1.545 6.969 1.327 1.00 93.81 106 ASP A O 1
ATOM 830 N N . GLN A 1 107 ? -2.010 5.093 2.451 1.00 92.00 107 GLN A N 1
ATOM 831 C CA . GLN A 1 107 ? -0.921 4.317 1.837 1.00 92.00 107 GLN A CA 1
ATOM 832 C C . GLN A 1 107 ? -1.066 4.140 0.317 1.00 92.00 107 GLN A C 1
ATOM 834 O O . GLN A 1 107 ? -0.072 3.882 -0.363 1.00 92.00 107 GLN A O 1
ATOM 839 N N . LEU A 1 108 ? -2.285 4.235 -0.218 1.00 90.25 108 LEU A N 1
ATOM 840 C CA . LEU A 1 108 ? -2.543 4.215 -1.660 1.00 90.25 108 LEU A CA 1
ATOM 841 C C . LEU A 1 108 ? -2.421 5.611 -2.292 1.00 90.25 108 LEU A C 1
ATOM 843 O O . LEU A 1 108 ? -2.522 5.728 -3.511 1.00 90.25 108 LEU A O 1
ATOM 847 N N . GLY A 1 109 ? -2.185 6.653 -1.487 1.00 90.75 109 GLY A N 1
ATOM 848 C CA . GLY A 1 109 ? -2.115 8.043 -1.933 1.00 90.75 109 GLY A CA 1
ATOM 849 C C . GLY A 1 109 ? -3.481 8.668 -2.220 1.00 90.75 109 GLY A C 1
ATOM 850 O O . GLY A 1 109 ? -3.546 9.691 -2.894 1.00 90.75 109 GLY A O 1
ATOM 851 N N . LEU A 1 110 ? -4.563 8.055 -1.739 1.00 92.88 110 LEU A N 1
ATOM 852 C CA . LEU A 1 110 ? -5.924 8.578 -1.848 1.00 92.88 110 LEU A CA 1
ATOM 853 C C . LEU A 1 110 ? -6.323 9.242 -0.527 1.00 92.88 110 LEU A C 1
ATOM 855 O O . LEU A 1 110 ? -5.772 8.912 0.519 1.00 92.88 110 LEU A O 1
ATOM 859 N N . LYS A 1 111 ? -7.313 10.139 -0.557 1.00 93.50 111 LYS A N 1
ATOM 860 C CA . LYS A 1 111 ? -7.878 10.736 0.661 1.00 93.50 111 LYS A CA 1
ATOM 861 C C . LYS A 1 111 ? -9.359 10.433 0.804 1.00 93.50 111 LYS A C 1
ATOM 863 O O . LYS A 1 111 ? -10.082 10.218 -0.172 1.00 93.50 111 LYS A O 1
ATOM 868 N N . MET A 1 112 ? -9.803 10.443 2.056 1.00 93.69 112 MET A N 1
ATOM 869 C CA . MET A 1 112 ? -11.206 10.303 2.418 1.00 93.69 112 MET A CA 1
ATOM 870 C C . MET A 1 112 ? -11.781 11.630 2.905 1.00 93.69 112 MET A C 1
ATOM 872 O O . MET A 1 112 ? -11.159 12.349 3.687 1.00 93.69 112 MET A O 1
ATOM 876 N N . THR A 1 113 ? -13.024 11.894 2.525 1.00 94.12 113 THR A N 1
ATOM 877 C CA . THR A 1 113 ? -13.863 12.947 3.098 1.00 94.12 113 THR A CA 1
ATOM 878 C C . THR A 1 113 ? -14.916 12.330 4.009 1.00 94.12 113 THR A C 1
ATOM 880 O O . THR A 1 113 ? -15.294 11.166 3.870 1.00 94.12 113 THR A O 1
ATOM 883 N N . SER A 1 114 ? -15.384 13.109 4.985 1.00 94.12 114 SER A N 1
ATOM 884 C CA . SER A 1 114 ? -16.450 12.678 5.889 1.00 94.12 114 SER A CA 1
ATOM 885 C C . SER A 1 114 ? -17.602 13.666 5.863 1.00 94.12 114 SER A C 1
ATOM 887 O O . SER A 1 114 ? -17.380 14.877 5.928 1.00 94.12 114 SER A O 1
ATOM 889 N N . ARG A 1 115 ? -18.833 13.155 5.835 1.00 92.44 115 ARG A N 1
ATOM 890 C CA . ARG A 1 115 ? -20.052 13.955 5.953 1.00 92.44 115 ARG A CA 1
ATOM 891 C C . ARG A 1 115 ? -20.965 13.395 7.031 1.00 92.44 115 ARG A C 1
ATOM 893 O O . ARG A 1 115 ? -21.110 12.185 7.191 1.00 92.44 115 ARG A O 1
ATOM 900 N N . ARG A 1 116 ? -21.578 14.282 7.812 1.00 92.81 116 ARG A N 1
ATOM 901 C CA . ARG A 1 116 ? -22.571 13.895 8.820 1.00 92.81 116 ARG A CA 1
ATOM 902 C C . ARG A 1 116 ? -23.946 13.918 8.177 1.00 92.81 116 ARG A C 1
ATOM 904 O O . ARG A 1 116 ? -24.324 14.929 7.594 1.00 92.81 116 ARG A O 1
ATOM 911 N N . LYS A 1 117 ? -24.692 12.828 8.314 1.00 90.62 117 LYS A N 1
ATOM 912 C CA . LYS A 1 117 ? -26.101 12.763 7.919 1.00 90.62 117 LYS A CA 1
ATOM 913 C C . LYS A 1 117 ? -26.953 12.411 9.131 1.00 90.62 117 LYS A C 1
ATOM 915 O O . LYS A 1 117 ? -26.533 11.614 9.968 1.00 90.62 117 LYS A O 1
ATOM 920 N N . GLY A 1 118 ? -28.144 12.997 9.200 1.00 89.56 118 GLY A N 1
ATOM 921 C CA . GLY A 1 118 ? -29.126 12.751 10.255 1.00 89.56 118 GLY A CA 1
ATOM 922 C C . GLY A 1 118 ? -29.517 14.008 11.033 1.00 89.56 118 GLY A C 1
ATOM 923 O O . GLY A 1 118 ? -28.821 15.025 11.014 1.00 89.56 118 GLY A O 1
ATOM 924 N N . GLY A 1 119 ? -30.660 13.924 11.715 1.00 88.31 119 GLY A N 1
ATOM 925 C CA . GLY A 1 119 ? -31.156 14.970 12.609 1.00 88.31 119 GLY A CA 1
ATOM 926 C C . GLY A 1 119 ? -30.342 15.088 13.904 1.00 88.31 119 GLY A C 1
ATOM 927 O O . GLY A 1 119 ? -29.433 14.298 14.174 1.00 88.31 119 GLY A O 1
ATOM 928 N N . LYS A 1 120 ? -30.673 16.085 14.734 1.00 81.88 120 LYS A N 1
ATOM 929 C CA . LYS A 1 120 ? -30.069 16.251 16.068 1.00 81.88 120 LYS A CA 1
ATOM 930 C C . LYS A 1 120 ? -30.287 14.969 16.893 1.00 81.88 120 LYS A C 1
ATOM 932 O O . LYS A 1 120 ? -31.417 14.519 17.027 1.00 81.88 120 LYS A O 1
ATOM 937 N N . GLY A 1 121 ? -29.204 14.383 17.411 1.00 81.50 121 GLY A N 1
ATOM 938 C CA . GLY A 1 121 ? -29.223 13.161 18.235 1.00 81.50 121 GLY A CA 1
ATOM 939 C C . GLY A 1 121 ? -28.970 11.836 17.496 1.00 81.50 121 GLY A C 1
ATOM 940 O O . GLY A 1 121 ? -28.586 10.869 18.141 1.00 81.50 121 GLY A O 1
ATOM 941 N N . LEU A 1 122 ? -29.094 11.792 16.161 1.00 86.50 122 LEU A N 1
ATOM 942 C CA . LEU A 1 122 ? -28.898 10.581 15.334 1.00 86.50 122 LEU A CA 1
ATOM 943 C C . LEU A 1 122 ? -27.881 10.810 14.200 1.00 86.50 122 LEU A C 1
ATOM 945 O O . LEU A 1 122 ? -27.992 10.245 13.114 1.00 86.50 122 LEU A O 1
ATOM 949 N N . GLN A 1 123 ? -26.900 11.689 14.419 1.00 89.81 123 GLN A N 1
ATOM 950 C CA . GLN A 1 123 ? -25.902 12.002 13.397 1.00 89.81 123 GLN A CA 1
ATOM 951 C C . GLN A 1 123 ? -24.918 10.844 13.221 1.00 89.81 123 GLN A C 1
ATOM 953 O O . GLN A 1 123 ? -24.091 10.584 14.095 1.00 89.81 123 GLN A O 1
ATOM 958 N N . VAL A 1 124 ? -24.955 10.209 12.052 1.00 91.62 124 VAL A N 1
ATOM 959 C CA . VAL A 1 124 ? -23.979 9.195 11.645 1.00 91.62 124 VAL A CA 1
ATOM 960 C C . VAL A 1 124 ? -22.971 9.832 10.690 1.00 91.62 124 VAL A C 1
ATOM 962 O O . VAL A 1 124 ? -23.327 10.630 9.816 1.00 91.62 124 VAL A O 1
ATOM 965 N N . ARG A 1 125 ? -21.686 9.513 10.881 1.00 93.62 125 ARG A N 1
ATOM 966 C CA . ARG A 1 125 ? -20.608 9.925 9.974 1.00 93.62 125 ARG A CA 1
ATOM 967 C C . ARG A 1 125 ? -20.488 8.916 8.838 1.00 93.62 125 ARG A C 1
ATOM 969 O O . ARG A 1 125 ? -20.228 7.741 9.084 1.00 93.62 125 ARG A O 1
ATOM 976 N N . TYR A 1 126 ? -20.650 9.416 7.624 1.00 94.44 126 TYR A N 1
ATOM 977 C CA . TYR A 1 126 ? -20.424 8.702 6.379 1.00 94.44 126 TYR A CA 1
ATOM 978 C C . TYR A 1 126 ? -19.086 9.141 5.803 1.00 94.44 126 TYR A C 1
ATOM 980 O O . TYR A 1 126 ? -18.740 10.323 5.871 1.00 94.44 126 TYR A O 1
ATOM 988 N N . TYR A 1 127 ? -18.340 8.187 5.268 1.00 95.00 127 TYR A N 1
ATOM 989 C CA . TYR A 1 127 ? -17.026 8.400 4.686 1.00 95.00 127 TYR A CA 1
ATOM 990 C C . TYR A 1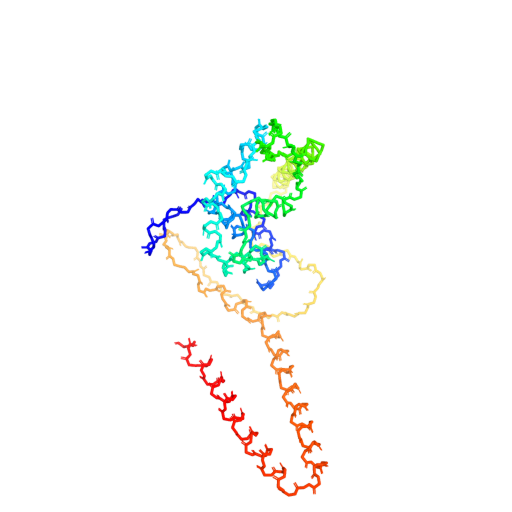 127 ? -17.054 8.002 3.214 1.00 95.00 127 TYR A C 1
ATOM 992 O O . TYR A 1 127 ? -17.569 6.939 2.868 1.00 95.00 127 TYR A O 1
ATOM 1000 N N . SER A 1 128 ? -16.487 8.852 2.368 1.00 94.44 128 SER A N 1
ATOM 1001 C CA . SER A 1 128 ? -16.392 8.676 0.917 1.00 94.44 128 SER A CA 1
ATOM 1002 C C . SER A 1 128 ? -15.000 9.082 0.437 1.00 94.44 128 SER A C 1
ATOM 1004 O O . SER A 1 128 ? -14.273 9.776 1.150 1.00 94.44 128 SER A O 1
ATOM 1006 N N . LEU A 1 129 ? -14.606 8.662 -0.764 1.00 94.44 129 LEU A N 1
ATOM 1007 C CA . LEU A 1 129 ? -13.372 9.155 -1.379 1.00 94.44 129 LEU A CA 1
ATOM 1008 C C . LEU A 1 129 ? -13.532 10.618 -1.808 1.00 94.44 129 LEU A C 1
ATOM 1010 O O . LEU A 1 129 ? -14.619 11.049 -2.194 1.00 94.44 129 LEU A O 1
ATOM 1014 N N . THR A 1 130 ? -12.448 11.384 -1.718 1.00 94.38 130 THR A N 1
ATOM 1015 C CA . THR A 1 130 ? -12.374 12.735 -2.289 1.00 94.38 130 THR A CA 1
ATOM 1016 C C . THR A 1 130 ? -12.433 12.639 -3.812 1.00 94.38 130 THR A C 1
ATOM 1018 O O . THR A 1 130 ? -11.650 11.899 -4.407 1.00 94.38 130 THR A O 1
ATOM 1021 N N . VAL A 1 131 ? -13.348 13.372 -4.449 1.00 91.56 131 VAL A N 1
ATOM 1022 C CA . VAL A 1 131 ? -13.570 13.275 -5.901 1.00 91.56 131 VAL A CA 1
ATOM 1023 C C . VAL A 1 131 ? -12.367 13.815 -6.673 1.00 91.56 131 VAL A C 1
ATOM 1025 O O . VAL A 1 131 ? -11.960 13.215 -7.662 1.00 91.56 131 VAL A O 1
ATOM 1028 N N . GLU A 1 132 ? -11.768 14.903 -6.190 1.00 90.38 132 GLU A N 1
ATOM 1029 C CA . GLU A 1 132 ? -10.632 15.580 -6.817 1.00 90.38 132 GLU A CA 1
ATOM 1030 C C . GLU A 1 132 ? -9.362 14.720 -6.793 1.00 90.38 132 GLU A C 1
ATOM 1032 O O . GLU A 1 132 ? -8.681 14.573 -7.806 1.00 90.38 132 GLU A O 1
ATOM 1037 N N . ASP A 1 133 ? -9.052 14.109 -5.646 1.00 89.31 133 ASP A N 1
ATOM 1038 C CA . ASP A 1 133 ? -7.891 13.219 -5.533 1.00 89.31 133 ASP A CA 1
ATOM 1039 C C . ASP A 1 133 ? -8.107 11.932 -6.345 1.00 89.31 133 ASP A C 1
ATOM 1041 O O . ASP A 1 133 ? -7.165 11.388 -6.926 1.00 89.31 133 ASP A O 1
ATOM 1045 N N . LEU A 1 134 ? -9.354 11.448 -6.412 1.00 91.12 134 LEU A N 1
ATOM 1046 C CA . LEU A 1 134 ? -9.705 10.266 -7.189 1.00 91.12 134 LEU A CA 1
ATOM 1047 C C . LEU A 1 134 ? -9.582 10.515 -8.697 1.00 91.12 134 LEU A C 1
ATOM 1049 O O . LEU A 1 134 ? -8.997 9.681 -9.388 1.00 91.12 134 LEU A O 1
ATOM 1053 N N . SER A 1 135 ? -10.097 11.636 -9.212 1.00 92.75 135 SER A N 1
ATOM 1054 C CA . SER A 1 135 ? -9.985 11.967 -10.638 1.00 92.75 135 SER A CA 1
ATOM 1055 C C . SER A 1 135 ? -8.525 12.122 -11.053 1.00 92.75 135 SER A C 1
ATOM 1057 O O . SER A 1 135 ? -8.096 11.505 -12.027 1.00 92.75 135 SER A O 1
ATOM 1059 N N . PHE A 1 136 ? -7.725 12.822 -10.245 1.00 93.38 136 PHE A N 1
ATOM 1060 C CA . PHE A 1 136 ? -6.288 12.943 -10.474 1.00 93.38 136 PHE A CA 1
ATOM 1061 C C . PHE A 1 136 ? -5.584 11.578 -10.484 1.00 93.38 136 PHE A C 1
ATOM 1063 O O . PHE A 1 136 ? -4.763 11.297 -11.360 1.00 93.38 136 PHE A O 1
ATOM 1070 N N . ALA A 1 137 ? -5.909 10.698 -9.533 1.00 91.56 137 ALA A N 1
ATOM 1071 C CA . ALA A 1 137 ? -5.335 9.358 -9.490 1.00 91.56 137 ALA A CA 1
ATOM 1072 C C . ALA A 1 137 ? -5.688 8.540 -10.744 1.00 91.56 137 ALA A C 1
ATOM 1074 O O . ALA A 1 137 ? -4.819 7.848 -11.281 1.00 91.56 137 ALA A O 1
ATOM 1075 N N . ILE A 1 138 ? -6.928 8.640 -11.237 1.00 91.94 138 ILE A N 1
ATOM 1076 C CA . ILE A 1 138 ? -7.368 7.986 -12.478 1.00 91.94 138 ILE A CA 1
ATOM 1077 C C . ILE A 1 138 ? -6.561 8.507 -13.673 1.00 91.94 138 ILE A C 1
ATOM 1079 O O . ILE A 1 138 ? -6.008 7.697 -14.421 1.00 91.94 138 ILE A O 1
ATOM 1083 N N . ASP A 1 139 ? -6.410 9.824 -13.813 1.00 94.62 139 ASP A N 1
ATOM 1084 C CA . ASP A 1 139 ? -5.651 10.438 -14.911 1.00 94.62 139 ASP A CA 1
ATOM 1085 C C . ASP A 1 139 ? -4.184 9.983 -14.914 1.00 94.62 139 ASP A C 1
ATOM 1087 O O . ASP A 1 139 ? -3.622 9.620 -15.953 1.00 94.62 139 ASP A O 1
ATOM 1091 N N . VAL A 1 140 ? -3.558 9.927 -13.733 1.00 93.81 140 VAL A N 1
ATOM 1092 C CA . VAL A 1 140 ? -2.181 9.436 -13.573 1.00 93.81 140 VAL A CA 1
ATOM 1093 C C . VAL A 1 140 ? -2.070 7.954 -13.937 1.00 93.81 140 VAL A C 1
ATOM 1095 O O . VAL A 1 140 ? -1.083 7.547 -14.558 1.00 93.81 140 VAL A O 1
ATOM 1098 N N . LEU A 1 141 ? -3.051 7.128 -13.565 1.00 91.12 141 LEU A N 1
ATOM 1099 C CA . LEU A 1 141 ? -3.059 5.706 -13.911 1.00 91.12 141 LEU A CA 1
ATOM 1100 C C . LEU A 1 141 ? -3.191 5.497 -15.422 1.00 91.12 141 LEU A C 1
ATOM 1102 O O . LEU A 1 141 ? -2.390 4.744 -15.979 1.00 91.12 141 LEU A O 1
ATOM 1106 N N . GLN A 1 142 ? -4.108 6.214 -16.075 1.00 94.38 142 GLN A N 1
ATOM 1107 C CA . GLN A 1 142 ? -4.280 6.186 -17.531 1.00 94.38 142 GLN A CA 1
ATOM 1108 C C . GLN A 1 142 ? -3.022 6.668 -18.258 1.00 94.38 142 GLN A C 1
ATOM 1110 O O . GLN A 1 142 ? -2.570 6.054 -19.224 1.00 94.38 142 GLN A O 1
ATOM 1115 N N . TYR A 1 143 ? -2.398 7.749 -17.782 1.00 95.69 143 TYR A N 1
ATOM 1116 C CA . TYR A 1 143 ? -1.124 8.219 -18.322 1.00 95.69 143 TYR A CA 1
ATOM 1117 C C . TYR A 1 143 ? -0.035 7.142 -18.224 1.00 95.69 143 TYR A C 1
ATOM 1119 O O . TYR A 1 143 ? 0.638 6.844 -19.210 1.00 95.69 143 TYR A O 1
ATOM 1127 N N . ARG A 1 144 ? 0.115 6.514 -17.053 1.00 92.19 144 ARG A N 1
ATOM 1128 C CA . ARG A 1 144 ? 1.111 5.455 -16.836 1.00 92.19 144 ARG A CA 1
ATOM 1129 C C . ARG A 1 144 ? 0.830 4.198 -17.654 1.00 92.19 144 ARG A C 1
ATOM 1131 O O . ARG A 1 144 ? 1.774 3.499 -18.002 1.00 92.19 144 ARG A O 1
ATOM 1138 N N . GLU A 1 145 ? -0.432 3.883 -17.916 1.00 91.94 145 GLU A N 1
ATOM 1139 C CA . GLU A 1 145 ? -0.825 2.770 -18.779 1.00 91.94 145 GLU A CA 1
ATOM 1140 C C . GLU A 1 145 ? -0.422 3.026 -20.228 1.00 91.94 145 GLU A C 1
ATOM 1142 O O . GLU A 1 145 ? 0.347 2.237 -20.772 1.00 91.94 145 GLU A O 1
ATOM 1147 N N . ARG A 1 146 ? -0.768 4.196 -20.778 1.00 94.25 146 ARG A N 1
ATOM 1148 C CA . ARG A 1 146 ? -0.317 4.612 -22.116 1.00 94.25 146 ARG A CA 1
ATOM 1149 C C . ARG A 1 146 ? 1.204 4.585 -22.255 1.00 94.25 146 ARG A C 1
ATOM 1151 O O . ARG A 1 146 ? 1.726 4.105 -23.253 1.00 94.25 146 ARG A O 1
ATOM 1158 N N . GLN A 1 147 ? 1.933 5.043 -21.236 1.00 93.75 147 GLN A N 1
ATOM 1159 C CA . GLN A 1 147 ? 3.401 4.990 -21.233 1.00 93.75 147 GLN A CA 1
ATOM 1160 C C . GLN A 1 147 ? 3.950 3.554 -21.254 1.00 93.75 147 GLN A C 1
ATOM 1162 O O . GLN A 1 147 ? 4.993 3.302 -21.860 1.00 93.75 147 GLN A O 1
ATOM 1167 N N . ARG A 1 148 ? 3.271 2.598 -20.605 1.00 89.31 148 ARG A N 1
ATOM 1168 C CA . ARG A 1 148 ? 3.654 1.179 -20.672 1.00 89.31 148 ARG A CA 1
ATOM 1169 C C . ARG A 1 148 ? 3.390 0.607 -22.060 1.00 89.31 148 ARG A C 1
ATOM 1171 O O . ARG A 1 148 ? 4.288 -0.015 -22.615 1.00 89.31 148 ARG A O 1
ATOM 1178 N N . GLU A 1 149 ? 2.218 0.872 -22.629 1.00 92.62 149 GLU A N 1
ATOM 1179 C CA . GLU A 1 149 ? 1.844 0.415 -23.973 1.00 92.62 149 GLU A CA 1
ATOM 1180 C C . GLU A 1 149 ? 2.788 0.964 -25.049 1.00 92.62 149 GLU A C 1
ATOM 1182 O O . GLU A 1 149 ? 3.277 0.212 -25.889 1.00 92.62 149 GLU A O 1
ATOM 1187 N N . GLU A 1 150 ? 3.118 2.257 -24.990 1.00 94.38 150 GLU A N 1
ATOM 1188 C CA . GLU A 1 150 ? 4.053 2.890 -25.923 1.00 94.38 150 GLU A CA 1
ATOM 1189 C C . GLU A 1 150 ? 5.457 2.274 -25.821 1.00 94.38 150 GLU A C 1
ATOM 1191 O O . GLU A 1 150 ? 6.117 2.032 -26.835 1.00 94.38 150 GLU A O 1
ATOM 1196 N N . LYS A 1 151 ? 5.917 1.981 -24.598 1.00 91.19 151 LYS A N 1
ATOM 1197 C CA . LYS A 1 151 ? 7.207 1.320 -24.378 1.00 91.19 151 LYS A CA 1
ATOM 1198 C C . LYS A 1 151 ? 7.211 -0.104 -24.939 1.00 91.19 151 LYS A C 1
ATOM 1200 O O . LYS A 1 151 ? 8.163 -0.470 -25.624 1.00 91.19 151 LYS A O 1
ATOM 1205 N N . GLU A 1 152 ? 6.156 -0.878 -24.685 1.00 90.06 152 GLU A N 1
ATOM 1206 C CA . GLU A 1 152 ? 6.005 -2.238 -25.216 1.00 90.06 152 GLU A CA 1
ATOM 1207 C C . GLU A 1 152 ? 5.940 -2.249 -26.749 1.00 90.06 152 GLU A C 1
ATOM 1209 O O . GLU A 1 152 ? 6.538 -3.116 -27.388 1.00 90.06 152 GLU A O 1
ATOM 1214 N N . LEU A 1 153 ? 5.265 -1.268 -27.356 1.00 94.25 153 LEU A N 1
ATOM 1215 C CA . LEU A 1 153 ? 5.193 -1.129 -28.808 1.00 94.25 153 LEU A CA 1
ATOM 1216 C C . LEU A 1 153 ? 6.572 -0.834 -29.412 1.00 94.25 153 LEU A C 1
ATOM 1218 O O . LEU A 1 153 ? 7.005 -1.537 -30.325 1.00 94.25 153 LEU A O 1
ATOM 1222 N N . LYS A 1 154 ? 7.298 0.149 -28.862 1.00 93.25 154 LYS A N 1
ATOM 1223 C CA . LYS A 1 154 ? 8.656 0.499 -29.315 1.00 93.25 154 LYS A CA 1
ATOM 1224 C C . LYS A 1 154 ? 9.624 -0.674 -29.193 1.00 93.25 154 LYS A C 1
ATOM 1226 O O . LYS A 1 154 ? 10.457 -0.879 -30.073 1.00 93.25 154 LYS A O 1
ATOM 1231 N N . GLU A 1 155 ? 9.519 -1.453 -28.121 1.00 92.25 155 GLU A N 1
ATOM 1232 C CA . GLU A 1 155 ? 10.350 -2.639 -27.922 1.00 92.25 155 GLU A CA 1
ATOM 1233 C C . GLU A 1 155 ? 10.057 -3.723 -28.970 1.00 92.25 155 GLU A C 1
ATOM 1235 O O . GLU A 1 155 ? 10.990 -4.263 -29.566 1.00 92.25 155 GLU A O 1
ATOM 1240 N N . ARG A 1 156 ? 8.779 -3.979 -29.283 1.00 92.56 156 ARG A N 1
ATOM 1241 C CA . ARG A 1 156 ? 8.390 -4.910 -30.358 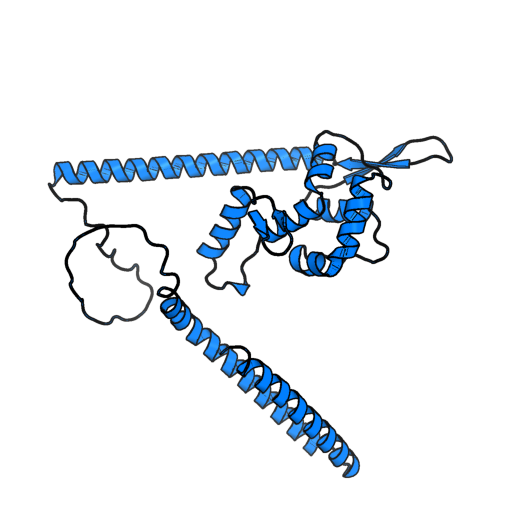1.00 92.56 156 ARG A CA 1
ATOM 1242 C C . ARG A 1 156 ? 8.878 -4.451 -31.728 1.00 92.56 156 ARG A C 1
ATOM 1244 O O . ARG A 1 156 ? 9.398 -5.265 -32.488 1.00 92.56 156 ARG A O 1
ATOM 1251 N N . GLU A 1 157 ? 8.744 -3.164 -32.042 1.00 94.81 157 GLU A N 1
ATOM 1252 C CA . GLU A 1 157 ? 9.256 -2.608 -33.297 1.00 94.81 157 GLU A CA 1
ATOM 1253 C C . GLU A 1 157 ? 10.774 -2.740 -33.398 1.00 94.81 157 GLU A C 1
ATOM 1255 O O . GLU A 1 157 ? 11.283 -3.103 -34.459 1.00 94.81 157 GLU A O 1
ATOM 1260 N N . ARG A 1 158 ? 11.503 -2.480 -32.305 1.00 93.38 158 ARG A N 1
ATOM 1261 C CA . ARG A 1 158 ? 12.959 -2.637 -32.266 1.00 93.38 158 ARG A CA 1
ATOM 1262 C C . ARG A 1 158 ? 13.359 -4.087 -32.530 1.00 93.38 158 ARG A C 1
ATOM 1264 O O . ARG A 1 158 ? 14.137 -4.328 -33.445 1.00 93.38 158 ARG A O 1
ATOM 1271 N N . LEU A 1 159 ? 12.752 -5.041 -31.821 1.00 93.06 159 LEU A N 1
ATOM 1272 C CA . LEU A 1 159 ? 13.001 -6.473 -32.022 1.00 93.06 159 LEU A CA 1
ATOM 1273 C C . LEU A 1 159 ? 12.649 -6.925 -33.449 1.00 93.06 159 LEU A C 1
ATOM 1275 O O . LEU A 1 159 ? 13.358 -7.736 -34.040 1.00 93.06 159 LEU A O 1
ATOM 1279 N N . SER A 1 160 ? 11.575 -6.390 -34.035 1.00 93.56 160 SER A N 1
ATOM 1280 C CA . SER A 1 160 ? 11.212 -6.686 -35.424 1.00 93.56 160 SER A CA 1
ATOM 1281 C C . SER A 1 160 ? 12.237 -6.129 -36.414 1.00 93.56 160 SER A C 1
ATOM 1283 O O . SER A 1 160 ? 12.605 -6.824 -37.358 1.00 93.56 160 SER A O 1
ATOM 1285 N N . LYS A 1 161 ? 12.710 -4.892 -36.214 1.00 93.81 161 LYS A N 1
ATOM 1286 C CA . LYS A 1 161 ? 13.746 -4.272 -37.054 1.00 93.81 161 LYS A CA 1
ATOM 1287 C C . LYS A 1 161 ? 15.070 -5.022 -36.944 1.00 93.81 161 LYS A C 1
ATOM 1289 O O . LYS A 1 161 ? 15.693 -5.268 -37.969 1.00 93.81 161 LYS A O 1
ATOM 1294 N N . GLU A 1 162 ? 15.459 -5.431 -35.739 1.00 93.12 162 GLU A N 1
ATOM 1295 C CA . GLU A 1 162 ? 16.651 -6.251 -35.493 1.00 93.12 162 GLU A CA 1
ATOM 1296 C C . GLU A 1 162 ? 16.563 -7.593 -36.232 1.00 93.12 162 GLU A C 1
ATOM 1298 O O . GLU A 1 162 ? 17.498 -7.953 -36.943 1.00 93.12 162 GLU A O 1
ATOM 1303 N N . ARG A 1 163 ? 15.416 -8.287 -36.170 1.00 91.12 163 ARG A N 1
ATOM 1304 C CA . ARG A 1 163 ? 15.195 -9.541 -36.915 1.00 91.12 163 ARG A CA 1
ATOM 1305 C C . ARG A 1 163 ? 15.253 -9.352 -38.428 1.00 91.12 163 ARG A C 1
ATOM 1307 O O . ARG A 1 163 ? 15.895 -10.142 -39.112 1.00 91.12 163 ARG A O 1
ATOM 1314 N N . ILE A 1 164 ? 14.596 -8.316 -38.956 1.00 92.56 164 ILE A N 1
ATOM 1315 C CA . ILE A 1 164 ? 14.616 -8.015 -40.398 1.00 92.56 164 ILE A CA 1
ATOM 1316 C C . ILE A 1 164 ? 16.038 -7.673 -40.844 1.00 92.56 164 ILE A C 1
ATOM 1318 O O . ILE A 1 164 ? 16.493 -8.168 -41.870 1.00 92.56 164 ILE A O 1
ATOM 1322 N N . HIS A 1 165 ? 16.750 -6.856 -40.069 1.00 89.12 165 HIS A N 1
ATOM 1323 C CA . HIS A 1 165 ? 18.130 -6.494 -40.361 1.00 89.12 165 HIS A CA 1
ATOM 1324 C C . HIS A 1 165 ? 19.046 -7.723 -40.346 1.00 89.12 165 HIS A C 1
ATOM 1326 O O . HIS A 1 165 ? 19.830 -7.905 -41.273 1.00 89.12 165 HIS A O 1
ATOM 1332 N N . GLN A 1 166 ? 18.894 -8.605 -39.356 1.00 88.88 166 GLN A N 1
ATOM 1333 C CA . GLN A 1 166 ? 19.650 -9.852 -39.269 1.00 88.88 166 GLN A CA 1
ATOM 1334 C C . GLN A 1 166 ? 19.378 -10.769 -40.470 1.00 88.88 166 GLN A C 1
ATOM 1336 O O . GLN A 1 166 ? 20.324 -11.258 -41.083 1.00 88.88 166 GLN A O 1
ATOM 1341 N N . ALA A 1 167 ? 18.111 -10.948 -40.857 1.00 88.00 167 ALA A N 1
ATOM 1342 C CA . ALA A 1 167 ? 17.742 -11.734 -42.034 1.00 88.00 167 ALA A CA 1
ATOM 1343 C C . ALA A 1 167 ? 18.300 -11.123 -43.333 1.00 88.00 167 ALA A C 1
ATOM 1345 O O . ALA A 1 167 ? 18.836 -11.835 -44.178 1.00 88.00 167 ALA A O 1
ATOM 1346 N N . MET A 1 168 ? 18.242 -9.795 -43.477 1.00 88.19 168 MET A N 1
ATOM 1347 C CA . MET A 1 168 ? 18.805 -9.091 -44.632 1.00 88.19 168 MET A CA 1
ATOM 1348 C C . MET A 1 168 ? 20.325 -9.292 -44.723 1.00 88.19 168 MET A C 1
ATOM 1350 O O . MET A 1 168 ? 20.834 -9.647 -45.786 1.00 88.19 168 MET A O 1
ATOM 1354 N N . MET A 1 169 ? 21.044 -9.152 -43.605 1.00 84.38 169 MET A N 1
ATOM 1355 C CA . MET A 1 169 ? 22.491 -9.386 -43.541 1.00 84.38 169 MET A CA 1
ATOM 1356 C C . MET A 1 169 ? 22.866 -10.831 -43.902 1.00 84.38 169 MET A C 1
ATOM 1358 O O . MET A 1 169 ? 23.822 -11.033 -44.651 1.00 84.38 169 MET A O 1
ATOM 1362 N N . GLN A 1 170 ? 22.092 -11.822 -43.447 1.00 84.44 170 GLN A N 1
ATOM 1363 C CA . GLN A 1 170 ? 22.277 -13.229 -43.831 1.00 84.44 170 GLN A CA 1
ATOM 1364 C C . GLN A 1 170 ? 22.115 -13.426 -45.341 1.00 84.44 170 GLN A C 1
ATOM 1366 O O . GLN A 1 170 ? 22.979 -14.019 -45.980 1.00 84.44 170 GLN A O 1
ATOM 1371 N N . THR A 1 171 ? 21.047 -12.879 -45.936 1.00 86.31 171 THR A N 1
ATOM 1372 C CA . THR A 1 171 ? 20.800 -13.025 -47.381 1.00 86.31 171 THR A CA 1
ATOM 1373 C C . THR A 1 171 ? 21.858 -12.346 -48.249 1.00 86.31 171 THR A C 1
ATOM 1375 O O . THR A 1 171 ? 22.181 -12.853 -49.318 1.00 86.31 171 THR A O 1
ATOM 1378 N N . GLN A 1 172 ? 22.403 -11.208 -47.805 1.00 81.69 172 GLN A N 1
ATOM 1379 C CA . GLN A 1 172 ? 23.338 -10.415 -48.602 1.00 81.69 172 GLN A CA 1
ATOM 1380 C C . GLN A 1 172 ? 24.780 -10.926 -48.518 1.00 81.69 172 GLN A C 1
ATOM 1382 O O . GLN A 1 172 ? 25.505 -10.849 -49.508 1.00 81.69 172 GLN A O 1
ATOM 1387 N N . TYR A 1 173 ? 25.201 -11.434 -47.358 1.00 81.62 173 TYR A N 1
ATOM 1388 C CA . TYR A 1 173 ? 26.593 -11.829 -47.127 1.00 81.62 173 TYR A CA 1
ATOM 1389 C C . TYR A 1 173 ? 26.789 -13.343 -46.967 1.00 81.62 173 TYR A C 1
ATOM 1391 O O . TYR A 1 173 ? 27.929 -13.782 -46.848 1.00 81.62 173 TYR A O 1
ATOM 1399 N N . GLY A 1 174 ? 25.717 -14.149 -46.966 1.00 70.38 174 GLY A N 1
ATOM 1400 C CA . GLY A 1 174 ? 25.794 -15.604 -46.773 1.00 70.38 174 GLY A CA 1
ATOM 1401 C C . GLY A 1 174 ? 26.366 -16.009 -45.411 1.00 70.38 174 GLY A C 1
ATOM 1402 O O . GLY A 1 174 ? 26.810 -17.139 -45.236 1.00 70.38 174 GLY A O 1
ATOM 1403 N N . ILE A 1 175 ? 26.406 -15.072 -44.461 1.00 59.81 175 ILE A N 1
ATOM 1404 C CA . ILE A 1 175 ? 26.890 -15.302 -43.105 1.00 59.81 175 ILE A CA 1
ATOM 1405 C C . ILE A 1 175 ? 25.713 -15.897 -42.344 1.00 59.81 175 ILE A C 1
ATOM 1407 O O . ILE A 1 175 ? 24.759 -15.173 -42.050 1.00 59.81 175 ILE A O 1
ATOM 1411 N N . ASP A 1 176 ? 25.765 -17.197 -42.053 1.00 60.84 176 ASP A N 1
ATOM 1412 C CA . ASP A 1 176 ? 24.831 -17.831 -41.123 1.00 60.84 176 ASP A CA 1
ATOM 1413 C C . ASP A 1 176 ? 24.753 -17.002 -39.832 1.00 60.84 176 ASP A C 1
ATOM 1415 O O . ASP A 1 176 ? 25.767 -16.418 -39.425 1.00 60.84 176 ASP A O 1
ATOM 1419 N N . PRO A 1 177 ? 23.570 -16.887 -39.188 1.00 59.91 177 PRO A N 1
ATOM 1420 C CA . PRO A 1 177 ? 23.460 -16.162 -37.930 1.00 59.91 177 PRO A CA 1
ATOM 1421 C C . PRO A 1 177 ? 24.599 -16.608 -37.017 1.00 59.91 177 PRO A C 1
ATOM 1423 O O . PRO A 1 177 ? 24.773 -17.819 -36.857 1.00 59.91 177 PRO A O 1
ATOM 1426 N N . PRO A 1 178 ? 25.372 -15.680 -36.419 1.00 59.44 178 PRO A N 1
ATOM 1427 C CA . PRO A 1 178 ? 26.329 -16.086 -35.409 1.00 59.44 178 PRO A CA 1
ATOM 1428 C C . PRO A 1 178 ? 25.556 -16.928 -34.399 1.00 59.44 178 PRO A C 1
ATOM 1430 O O . PRO A 1 178 ? 24.517 -16.482 -33.899 1.00 59.44 178 PRO A O 1
ATOM 1433 N N . ASN A 1 179 ? 26.017 -18.163 -34.168 1.00 56.66 179 ASN A N 1
ATOM 1434 C CA . ASN A 1 179 ? 25.469 -19.010 -33.117 1.00 56.66 179 ASN A CA 1
ATOM 1435 C C . ASN A 1 179 ? 25.290 -18.129 -31.869 1.00 56.66 179 ASN A C 1
ATOM 1437 O O . ASN A 1 179 ? 26.188 -17.334 -31.574 1.00 56.66 179 ASN A O 1
ATOM 1441 N N . PRO A 1 180 ? 24.187 -18.241 -31.109 1.00 55.78 180 PRO A N 1
ATOM 1442 C CA . PRO A 1 180 ? 23.956 -17.405 -29.923 1.00 55.78 180 PRO A CA 1
ATOM 1443 C C . PRO A 1 180 ? 25.074 -17.515 -28.862 1.00 55.78 180 PRO A C 1
ATOM 1445 O O . PRO A 1 180 ? 25.077 -16.775 -27.886 1.00 55.78 180 PRO A O 1
ATOM 1448 N N . SER A 1 181 ? 26.047 -18.407 -29.075 1.00 48.84 181 SER A N 1
ATOM 1449 C CA . SER A 1 181 ? 27.295 -18.561 -28.334 1.00 48.84 181 SER A CA 1
ATOM 1450 C C . SER A 1 181 ? 28.444 -17.627 -28.768 1.00 48.84 181 SER A C 1
ATOM 1452 O O . SER A 1 181 ? 29.590 -17.867 -28.385 1.00 48.84 181 SER A O 1
ATOM 1454 N N . VAL A 1 182 ? 28.208 -16.574 -29.559 1.00 39.91 182 VAL A N 1
ATOM 1455 C CA . VAL A 1 182 ? 29.246 -15.555 -29.794 1.00 39.91 182 VAL A CA 1
ATOM 1456 C C . VAL A 1 182 ? 29.236 -14.555 -28.641 1.00 39.91 182 VAL A C 1
ATOM 1458 O O . VAL A 1 182 ? 28.400 -13.654 -28.564 1.00 39.91 182 VAL A O 1
ATOM 1461 N N . VAL A 1 183 ? 30.199 -14.738 -27.736 1.00 46.34 183 VAL A N 1
ATOM 1462 C CA . VAL A 1 183 ? 30.556 -13.804 -26.666 1.00 46.34 183 VAL A CA 1
ATOM 1463 C C . VAL A 1 183 ? 30.751 -12.417 -27.275 1.00 46.34 183 VAL A C 1
ATOM 1465 O O . VAL A 1 183 ? 31.705 -12.161 -28.009 1.00 46.34 183 VAL A O 1
ATOM 1468 N N . THR A 1 184 ? 29.823 -11.511 -26.982 1.00 48.97 184 THR A N 1
ATOM 1469 C CA . THR A 1 184 ? 29.995 -10.089 -27.275 1.00 48.97 184 THR A CA 1
ATOM 1470 C C . THR A 1 184 ? 31.216 -9.599 -26.484 1.00 48.97 184 THR A C 1
ATOM 1472 O O . THR A 1 184 ? 31.286 -9.879 -25.284 1.00 48.97 184 THR A O 1
ATOM 1475 N N . PRO A 1 185 ? 32.196 -8.912 -27.101 1.00 43.12 185 PRO A N 1
ATOM 1476 C CA . PRO A 1 185 ? 33.375 -8.442 -26.383 1.00 43.12 185 PRO A CA 1
ATOM 1477 C C . PRO A 1 185 ? 32.956 -7.531 -25.215 1.00 43.12 185 PRO A C 1
ATOM 1479 O O . PRO A 1 185 ? 32.077 -6.681 -25.392 1.00 43.12 185 PRO A O 1
ATOM 1482 N N . PRO A 1 186 ? 33.546 -7.707 -24.020 1.00 45.31 186 PRO A N 1
ATOM 1483 C CA . PRO A 1 186 ? 33.117 -7.009 -22.818 1.00 45.31 186 PRO A CA 1
ATOM 1484 C C . PRO A 1 186 ? 33.316 -5.502 -22.983 1.00 45.31 186 PRO A C 1
ATOM 1486 O O . PRO A 1 186 ? 34.422 -5.026 -23.254 1.00 45.31 186 PRO A O 1
ATOM 1489 N N . GLN A 1 187 ? 32.240 -4.733 -22.797 1.00 47.03 187 GLN A N 1
ATOM 1490 C CA . GLN A 1 187 ? 32.368 -3.299 -22.577 1.00 47.03 187 GLN A CA 1
ATOM 1491 C C . GLN A 1 187 ? 33.168 -3.089 -21.288 1.00 47.03 187 GLN A C 1
ATOM 1493 O O . GLN A 1 187 ? 32.819 -3.586 -20.222 1.00 47.03 187 GLN A O 1
ATOM 1498 N N . LYS A 1 188 ? 34.294 -2.400 -21.461 1.00 43.09 188 LYS A N 1
ATOM 1499 C CA . LYS A 1 188 ? 35.329 -2.041 -20.490 1.00 43.09 188 LYS A CA 1
ATOM 1500 C C . LYS A 1 188 ? 34.767 -1.769 -19.081 1.00 43.09 188 LYS A C 1
ATOM 1502 O O . LYS A 1 188 ? 34.093 -0.765 -18.870 1.00 43.09 188 LYS A O 1
ATOM 1507 N N . GLY A 1 189 ? 35.105 -2.649 -18.139 1.00 38.91 189 GLY A N 1
ATOM 1508 C CA . GLY A 1 189 ? 34.768 -2.550 -16.718 1.00 38.91 189 GLY A CA 1
ATOM 1509 C C . GLY A 1 189 ? 35.347 -3.725 -15.925 1.00 38.91 189 GLY A C 1
ATOM 1510 O O . GLY A 1 189 ? 34.606 -4.592 -15.491 1.00 38.91 189 GLY A O 1
ATOM 1511 N N . ASP A 1 190 ? 36.676 -3.728 -15.808 1.00 39.03 190 ASP A N 1
ATOM 1512 C CA . ASP A 1 190 ? 37.510 -4.375 -14.784 1.00 39.03 190 ASP A CA 1
ATOM 1513 C C . ASP A 1 190 ? 37.612 -5.924 -14.648 1.00 39.03 190 ASP A C 1
ATOM 1515 O O . ASP A 1 190 ? 36.752 -6.602 -14.102 1.00 39.03 190 ASP A O 1
ATOM 1519 N N . ILE A 1 191 ? 38.818 -6.406 -15.018 1.00 37.34 191 ILE A N 1
ATOM 1520 C CA . ILE A 1 191 ? 39.720 -7.307 -14.255 1.00 37.34 191 ILE A CA 1
ATOM 1521 C C . ILE A 1 191 ? 39.524 -8.855 -14.342 1.00 37.34 191 ILE A C 1
ATOM 1523 O O . ILE A 1 191 ? 38.803 -9.477 -13.572 1.00 37.34 191 ILE A O 1
ATOM 1527 N N . TYR A 1 192 ? 40.370 -9.417 -15.226 1.00 42.75 192 TYR A N 1
ATOM 1528 C CA . TYR A 1 192 ? 41.076 -10.722 -15.339 1.00 42.75 192 TYR A CA 1
ATOM 1529 C C . TYR A 1 192 ? 40.414 -12.059 -15.786 1.00 42.75 192 TYR A C 1
ATOM 1531 O O . TYR A 1 192 ? 39.305 -12.384 -15.370 1.00 42.75 192 TYR A O 1
ATOM 1539 N N . PRO A 1 193 ? 41.140 -12.851 -16.629 1.00 59.12 193 PRO A N 1
ATOM 1540 C CA . PRO A 1 193 ? 40.695 -14.085 -17.295 1.00 59.12 193 PRO A CA 1
ATOM 1541 C C . PRO A 1 193 ? 41.193 -15.370 -16.598 1.00 59.12 193 PRO A C 1
ATOM 1543 O O . PRO A 1 193 ? 42.150 -15.302 -15.831 1.00 59.12 193 PRO A O 1
ATOM 1546 N N . LEU A 1 194 ? 40.614 -16.536 -16.932 1.00 37.28 194 LEU A N 1
ATOM 1547 C CA . LEU A 1 194 ? 41.337 -17.823 -16.938 1.00 37.28 194 LEU A CA 1
ATOM 1548 C C . LEU A 1 194 ? 40.586 -18.921 -17.735 1.00 37.28 194 LEU A C 1
ATOM 1550 O O . LEU A 1 194 ? 39.503 -19.351 -17.349 1.00 37.28 194 LEU A O 1
ATOM 1554 N N . ASP A 1 195 ? 41.178 -19.261 -18.879 1.00 33.72 195 ASP A N 1
ATOM 1555 C CA . ASP A 1 195 ? 41.514 -20.571 -19.464 1.00 33.72 195 ASP A CA 1
ATOM 1556 C C . ASP A 1 195 ? 40.527 -21.766 -19.548 1.00 33.72 195 ASP A C 1
ATOM 1558 O O . ASP A 1 195 ? 40.109 -22.371 -18.567 1.00 33.72 195 ASP A O 1
ATOM 1562 N N . GLU A 1 196 ? 40.359 -22.149 -20.822 1.00 36.09 196 GLU A N 1
ATOM 1563 C CA . GLU A 1 196 ? 40.218 -23.473 -21.457 1.00 36.09 196 GLU A CA 1
ATOM 1564 C C . GLU A 1 196 ? 38.887 -24.261 -21.513 1.00 36.09 196 GLU A C 1
ATOM 1566 O O . GLU A 1 196 ? 38.106 -24.284 -20.563 1.00 36.09 196 GLU A O 1
ATOM 1571 N N . PRO A 1 197 ? 38.608 -24.918 -22.672 1.00 43.75 197 PRO A N 1
ATOM 1572 C CA . PRO A 1 197 ? 37.291 -25.435 -23.032 1.00 43.75 197 PRO A CA 1
ATOM 1573 C C . PRO A 1 197 ? 37.210 -26.970 -22.965 1.00 43.75 197 PRO A C 1
ATOM 1575 O O . PRO A 1 197 ? 38.048 -27.677 -23.522 1.00 43.75 197 PRO A O 1
ATOM 1578 N N . LEU A 1 198 ? 36.137 -27.499 -22.372 1.00 33.94 198 LEU A N 1
ATOM 1579 C CA . LEU A 1 198 ? 35.760 -28.908 -22.508 1.00 33.94 198 LEU A CA 1
ATOM 1580 C C . LEU A 1 198 ? 34.656 -29.050 -23.559 1.00 33.94 198 LEU A C 1
ATOM 1582 O O . LEU A 1 198 ? 33.550 -28.531 -23.418 1.00 33.94 198 LEU A O 1
ATOM 1586 N N . THR A 1 199 ? 35.009 -29.747 -24.632 1.00 42.22 199 THR A N 1
ATOM 1587 C CA . THR A 1 199 ? 34.144 -30.270 -25.689 1.00 42.22 199 THR A CA 1
ATOM 1588 C C . THR A 1 199 ? 33.260 -31.398 -25.161 1.00 42.22 199 THR A C 1
ATOM 1590 O O . THR A 1 199 ? 33.777 -32.293 -24.501 1.00 42.22 199 THR A O 1
ATOM 1593 N N . THR A 1 200 ? 31.974 -31.449 -25.530 1.00 36.19 200 THR A N 1
ATOM 1594 C CA . THR A 1 200 ? 31.277 -32.711 -25.865 1.00 36.19 200 THR A CA 1
ATOM 1595 C C . THR A 1 200 ? 30.057 -32.421 -26.749 1.00 36.19 200 THR A C 1
ATOM 1597 O O . THR A 1 200 ? 29.411 -31.384 -26.626 1.00 36.19 200 THR A O 1
ATOM 1600 N N . GLU A 1 201 ? 29.832 -33.328 -27.691 1.00 36.66 201 GLU A N 1
ATOM 1601 C CA . GLU A 1 201 ? 28.919 -33.293 -28.830 1.00 36.66 201 GLU A CA 1
ATOM 1602 C C . GLU A 1 201 ? 27.434 -33.467 -28.460 1.00 36.66 201 GLU A C 1
ATOM 1604 O O . GLU A 1 201 ? 27.081 -33.932 -27.379 1.00 36.66 201 GLU A O 1
ATOM 1609 N N . ASN A 1 202 ? 26.577 -33.079 -29.408 1.00 40.28 202 ASN A N 1
ATOM 1610 C CA . ASN A 1 202 ? 25.119 -33.184 -29.382 1.00 40.28 202 ASN A CA 1
ATOM 1611 C C . ASN A 1 202 ? 24.627 -34.641 -29.386 1.00 40.28 202 ASN A C 1
ATOM 1613 O O . ASN A 1 202 ? 25.112 -35.419 -30.199 1.00 40.28 202 ASN A O 1
ATOM 1617 N N . GLU A 1 203 ? 23.574 -34.947 -28.622 1.00 36.91 203 GLU A N 1
ATOM 1618 C CA . GLU A 1 203 ? 22.324 -35.571 -29.104 1.00 36.91 203 GLU A CA 1
ATOM 1619 C C . GLU A 1 203 ? 21.245 -35.554 -27.991 1.00 36.91 203 GLU A C 1
ATOM 1621 O O . GLU A 1 203 ? 21.567 -35.275 -26.835 1.00 36.91 203 GLU A O 1
ATOM 1626 N N . PRO A 1 204 ? 19.949 -35.694 -28.340 1.00 47.03 204 PRO A N 1
ATOM 1627 C CA . PRO A 1 204 ? 18.854 -35.002 -27.664 1.00 47.03 204 PRO A CA 1
ATOM 1628 C C . PRO A 1 204 ? 18.055 -35.883 -26.690 1.00 47.03 204 PRO A C 1
ATOM 1630 O O . PRO A 1 204 ? 18.182 -37.101 -26.700 1.00 47.03 204 PRO A O 1
ATOM 1633 N N . VAL A 1 205 ? 17.128 -35.224 -25.975 1.00 34.62 205 VAL A N 1
ATOM 1634 C CA . VAL A 1 205 ? 15.774 -35.680 -25.578 1.00 34.62 205 VAL A CA 1
ATOM 1635 C C . VAL A 1 205 ? 15.472 -35.555 -24.071 1.00 34.62 205 VAL A C 1
ATOM 1637 O O . VAL A 1 205 ? 16.248 -35.941 -23.211 1.00 34.62 205 VAL A O 1
ATOM 1640 N N . GLU A 1 206 ? 14.257 -35.045 -23.836 1.00 30.88 206 GLU A N 1
ATOM 1641 C CA . GLU A 1 206 ? 13.377 -35.205 -22.671 1.00 30.88 206 GLU A CA 1
ATOM 1642 C C . GLU A 1 206 ? 13.497 -34.302 -21.434 1.00 30.88 206 GLU A C 1
ATOM 1644 O O . GLU A 1 206 ? 14.545 -33.912 -20.937 1.00 30.88 206 GLU A O 1
ATOM 1649 N N . ILE A 1 207 ? 12.294 -33.920 -21.008 1.00 47.75 207 ILE A N 1
ATOM 1650 C CA . ILE A 1 207 ? 11.933 -33.014 -19.932 1.00 47.75 207 ILE A CA 1
ATOM 1651 C C . ILE A 1 207 ? 11.989 -33.816 -18.632 1.00 47.75 207 ILE A C 1
ATOM 1653 O O . ILE A 1 207 ? 11.128 -34.666 -18.426 1.00 47.75 207 ILE A O 1
ATOM 1657 N N . GLU A 1 208 ? 12.925 -33.496 -17.738 1.00 35.50 208 GLU A N 1
ATOM 1658 C CA . GLU A 1 208 ? 12.844 -33.884 -16.327 1.00 35.50 208 GLU A CA 1
ATOM 1659 C C . GLU A 1 208 ? 13.187 -32.713 -15.395 1.00 35.50 208 GLU A C 1
ATOM 1661 O O . GLU A 1 208 ? 14.108 -31.922 -15.607 1.00 35.50 208 GLU A O 1
ATOM 1666 N N . GLU A 1 209 ? 12.367 -32.592 -14.354 1.00 48.06 209 GLU A N 1
ATOM 1667 C CA . GLU A 1 209 ? 12.422 -31.604 -13.286 1.00 48.06 209 GLU A CA 1
ATOM 1668 C C . GLU A 1 209 ? 13.597 -31.854 -12.326 1.00 48.06 209 GLU A C 1
ATOM 1670 O O . GLU A 1 209 ? 13.376 -32.290 -11.205 1.00 48.06 209 GLU A O 1
ATOM 1675 N N . THR A 1 210 ? 14.838 -31.521 -12.671 1.00 46.28 210 THR A N 1
ATOM 1676 C CA . THR A 1 210 ? 15.913 -31.420 -11.661 1.00 46.28 210 THR A CA 1
ATOM 1677 C C . THR A 1 210 ? 17.074 -30.568 -12.161 1.00 46.28 210 THR A C 1
ATOM 1679 O O . THR A 1 210 ? 17.846 -31.060 -12.964 1.00 46.28 210 THR A O 1
ATOM 1682 N N . GLU A 1 211 ? 17.239 -29.335 -11.660 1.00 45.00 211 GLU A N 1
ATOM 1683 C CA . GLU A 1 211 ? 18.558 -28.732 -11.347 1.00 45.00 211 GLU A CA 1
ATOM 1684 C C . GLU A 1 211 ? 18.424 -27.272 -10.888 1.00 45.00 211 GLU A C 1
ATOM 1686 O O . GLU A 1 211 ? 18.604 -26.309 -11.625 1.00 45.00 211 GLU A O 1
ATOM 1691 N N . TYR A 1 212 ? 18.123 -27.091 -9.601 1.00 45.44 212 TYR A N 1
ATOM 1692 C CA . TYR A 1 212 ? 18.241 -25.798 -8.910 1.00 45.44 212 TYR A CA 1
ATOM 1693 C C . TYR A 1 212 ? 19.547 -25.705 -8.092 1.00 45.44 212 TYR A C 1
ATOM 1695 O O . TYR A 1 212 ? 19.642 -24.900 -7.166 1.00 45.44 212 TYR A O 1
ATOM 1703 N N . LYS A 1 213 ? 20.541 -26.563 -8.377 1.00 48.00 213 LYS A N 1
ATOM 1704 C CA . LYS A 1 213 ? 21.776 -26.693 -7.578 1.00 48.00 213 LYS A CA 1
ATOM 1705 C C . LYS A 1 213 ? 23.013 -26.019 -8.185 1.00 48.00 213 LYS A C 1
ATOM 1707 O O . LYS A 1 213 ? 23.862 -25.568 -7.420 1.00 48.00 213 LYS A O 1
ATOM 1712 N N . ASP A 1 214 ? 23.064 -25.806 -9.498 1.00 47.81 214 ASP A N 1
ATOM 1713 C CA . ASP A 1 214 ? 24.319 -25.405 -10.161 1.00 47.81 214 ASP A CA 1
ATOM 1714 C C . ASP A 1 214 ? 24.511 -23.893 -10.355 1.00 47.81 214 ASP A C 1
ATOM 1716 O O . ASP A 1 214 ? 25.594 -23.427 -10.710 1.00 47.81 214 ASP A O 1
ATOM 1720 N N . SER A 1 215 ? 23.504 -23.079 -10.028 1.00 50.03 215 SER A N 1
ATOM 1721 C CA . SER A 1 215 ? 23.640 -21.613 -10.002 1.00 50.03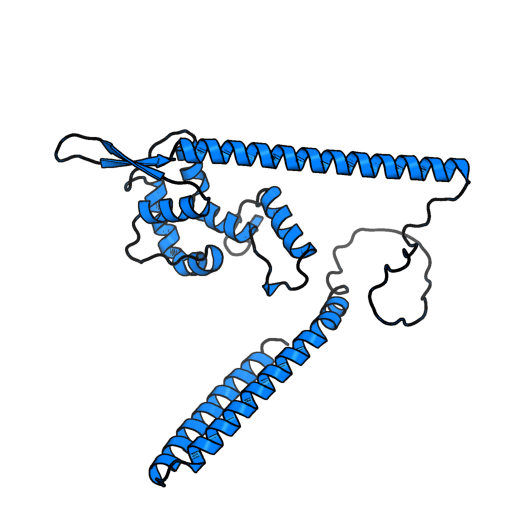 215 SER A CA 1
ATOM 1722 C C . SER A 1 215 ? 24.098 -21.060 -8.644 1.00 50.03 215 SER A C 1
ATOM 1724 O O . SER A 1 215 ? 24.580 -19.926 -8.573 1.00 50.03 215 SER A O 1
ATOM 1726 N N . LEU A 1 216 ? 24.019 -21.866 -7.579 1.00 50.09 216 LEU A N 1
ATOM 1727 C CA . LEU A 1 216 ? 24.359 -21.490 -6.202 1.00 50.09 216 LEU A CA 1
ATOM 1728 C C . LEU A 1 216 ? 25.851 -21.144 -5.971 1.00 50.09 216 LEU A C 1
ATOM 1730 O O . LEU A 1 216 ? 26.129 -20.191 -5.236 1.00 50.09 216 LEU A O 1
ATOM 1734 N N . PRO A 1 217 ? 26.835 -21.839 -6.585 1.00 56.47 217 PRO A N 1
ATOM 1735 C CA . PRO A 1 217 ? 28.255 -21.567 -6.332 1.00 56.47 217 PRO A CA 1
ATOM 1736 C C . PRO A 1 217 ? 28.697 -20.199 -6.869 1.00 56.47 217 PRO A C 1
ATOM 1738 O O . PRO A 1 217 ? 29.559 -19.533 -6.293 1.00 56.47 217 PRO A O 1
ATOM 1741 N N 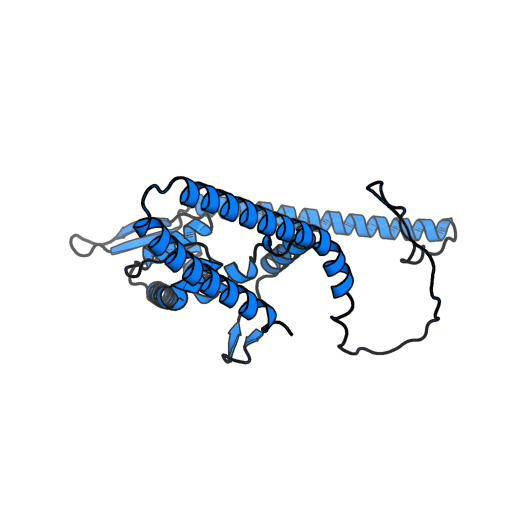. LYS A 1 218 ? 28.075 -19.756 -7.969 1.00 54.38 218 LYS A N 1
ATOM 1742 C CA . LYS A 1 218 ? 28.456 -18.543 -8.705 1.00 54.38 218 LYS A CA 1
ATOM 1743 C C . LYS A 1 218 ? 27.919 -17.261 -8.060 1.00 54.38 218 LYS A C 1
ATOM 1745 O O . LYS A 1 218 ? 28.469 -16.186 -8.285 1.00 54.38 218 LYS A O 1
ATOM 1750 N N . THR A 1 219 ? 26.856 -17.356 -7.264 1.00 55.97 219 THR A N 1
ATOM 1751 C CA . THR A 1 219 ? 26.363 -16.276 -6.392 1.00 55.97 219 THR A CA 1
ATOM 1752 C C . THR A 1 219 ? 27.080 -16.256 -5.043 1.00 55.97 219 THR A C 1
ATOM 1754 O O . THR A 1 219 ? 27.354 -15.174 -4.529 1.00 55.97 219 THR A O 1
ATOM 1757 N N . LEU A 1 220 ? 27.459 -17.418 -4.496 1.00 60.69 220 LEU A N 1
ATOM 1758 C CA . LEU A 1 220 ? 28.246 -17.512 -3.258 1.00 60.69 220 LEU A CA 1
ATOM 1759 C C . LEU A 1 220 ? 29.632 -16.871 -3.388 1.00 60.69 220 LEU A C 1
ATOM 1761 O O . LEU A 1 220 ? 30.060 -16.142 -2.494 1.00 60.69 220 LEU A O 1
ATOM 1765 N N . SER A 1 221 ? 30.309 -17.069 -4.522 1.00 70.62 221 SER A N 1
ATOM 1766 C CA . SER A 1 221 ? 31.610 -16.437 -4.776 1.00 70.62 221 SER A CA 1
ATOM 1767 C C . SER A 1 221 ? 31.529 -14.907 -4.839 1.00 70.62 221 SER A C 1
ATOM 1769 O O . SER A 1 221 ? 32.462 -14.231 -4.411 1.00 70.62 221 SER A O 1
ATOM 1771 N N . LYS A 1 222 ? 30.394 -14.351 -5.285 1.00 75.81 222 LYS A N 1
ATOM 1772 C CA . LYS A 1 222 ? 30.140 -12.899 -5.322 1.00 75.81 222 LYS A CA 1
ATOM 1773 C C . LYS A 1 222 ? 29.866 -12.295 -3.943 1.00 75.81 222 LYS A C 1
ATOM 1775 O O . LYS A 1 222 ? 30.107 -11.110 -3.749 1.00 75.81 222 LYS A O 1
ATOM 1780 N N . LEU A 1 223 ? 29.373 -13.091 -2.993 1.00 76.50 223 LEU A N 1
ATOM 1781 C CA . LEU A 1 223 ? 29.062 -12.648 -1.628 1.00 76.50 223 LEU A CA 1
ATOM 1782 C C . LEU A 1 223 ? 30.265 -12.723 -0.680 1.00 76.50 223 LEU A C 1
ATOM 1784 O O . LEU A 1 223 ? 30.237 -12.103 0.383 1.00 76.50 223 LEU A O 1
ATOM 1788 N N . LYS A 1 224 ? 31.330 -13.439 -1.063 1.00 83.62 224 LYS A N 1
ATOM 1789 C CA . LYS A 1 224 ? 32.533 -13.620 -0.241 1.00 83.62 224 LYS A CA 1
ATOM 1790 C C . LYS A 1 224 ? 33.175 -12.294 0.214 1.00 83.62 224 LYS A C 1
ATOM 1792 O O . LYS A 1 224 ? 33.406 -12.168 1.414 1.00 83.62 224 LYS A O 1
ATOM 1797 N N . PRO A 1 225 ? 33.361 -11.271 -0.646 1.00 86.19 225 PRO A N 1
ATOM 1798 C CA . PRO A 1 225 ? 33.920 -9.989 -0.206 1.00 86.19 225 PRO A CA 1
ATOM 1799 C C . PRO A 1 225 ? 33.017 -9.250 0.793 1.00 86.19 225 PRO A C 1
ATOM 1801 O O . PRO A 1 225 ? 33.501 -8.619 1.730 1.00 86.19 225 PRO A O 1
ATOM 1804 N N . CYS A 1 226 ? 31.692 -9.343 0.627 1.00 73.56 226 CYS A N 1
ATOM 1805 C CA . CYS A 1 226 ? 30.734 -8.741 1.557 1.00 73.56 226 CYS A CA 1
ATOM 1806 C C . CYS A 1 226 ? 30.747 -9.446 2.919 1.00 73.56 226 CYS A C 1
ATOM 1808 O O . CYS A 1 226 ? 30.636 -8.785 3.949 1.00 73.56 226 CYS A O 1
ATOM 1810 N N . TRP A 1 227 ? 30.898 -10.773 2.925 1.00 80.31 227 TRP A N 1
ATOM 1811 C CA . TRP A 1 227 ? 31.025 -11.560 4.148 1.00 80.31 227 TRP A CA 1
ATOM 1812 C C . TRP A 1 227 ? 32.316 -11.233 4.906 1.00 80.31 227 TRP A C 1
ATOM 1814 O O . TRP A 1 227 ? 32.264 -10.982 6.107 1.00 80.31 227 TRP A O 1
ATOM 1824 N N . GLU A 1 228 ? 33.450 -11.157 4.205 1.00 87.94 228 GLU A N 1
ATOM 1825 C CA . GLU A 1 228 ? 34.743 -10.778 4.790 1.00 87.94 228 GLU A CA 1
ATOM 1826 C C . GLU A 1 228 ? 34.686 -9.372 5.404 1.00 87.94 228 GLU A C 1
ATOM 1828 O O . GLU A 1 228 ? 35.102 -9.177 6.544 1.00 87.94 228 GLU A O 1
ATOM 1833 N N . LEU A 1 229 ? 34.076 -8.405 4.707 1.00 89.62 229 LEU A N 1
ATOM 1834 C CA . LEU A 1 229 ? 33.873 -7.058 5.244 1.00 89.62 229 LEU A CA 1
ATOM 1835 C C . LEU A 1 229 ? 33.017 -7.071 6.521 1.00 89.62 229 LEU A C 1
ATOM 1837 O O . LEU A 1 229 ? 33.335 -6.379 7.488 1.00 89.62 229 LEU A O 1
ATOM 1841 N N . LEU A 1 230 ? 31.938 -7.858 6.541 1.00 80.50 230 LEU A N 1
ATOM 1842 C CA . LEU A 1 230 ? 31.062 -7.979 7.706 1.00 80.50 230 LEU A CA 1
ATOM 1843 C C . LEU A 1 230 ? 31.800 -8.605 8.899 1.00 80.50 230 LEU A C 1
ATOM 1845 O O . LEU A 1 230 ? 31.658 -8.142 10.032 1.00 80.50 230 LEU A O 1
ATOM 1849 N N . GLU A 1 231 ? 32.610 -9.631 8.644 1.00 87.12 231 GLU A N 1
ATOM 1850 C CA . GLU A 1 231 ? 33.413 -10.305 9.659 1.00 87.12 231 GLU A CA 1
ATOM 1851 C C . GLU A 1 231 ? 34.459 -9.360 10.268 1.00 87.12 231 GLU A C 1
ATOM 1853 O O . GLU A 1 231 ? 34.592 -9.296 11.492 1.00 87.12 231 GLU A O 1
ATOM 1858 N N . GLU A 1 232 ? 35.139 -8.564 9.439 1.00 89.19 232 GLU A N 1
ATOM 1859 C CA . GLU A 1 232 ? 36.110 -7.566 9.895 1.00 89.19 232 GLU A CA 1
ATOM 1860 C C . GLU A 1 232 ? 35.453 -6.435 10.698 1.00 89.19 232 GLU A C 1
ATOM 1862 O O . GLU A 1 232 ? 35.974 -6.035 11.742 1.00 89.19 232 GLU A O 1
ATOM 1867 N N . VAL A 1 233 ? 34.263 -5.970 10.302 1.00 87.69 233 VAL A N 1
ATOM 1868 C CA . VAL A 1 233 ? 33.500 -4.978 11.081 1.00 87.69 233 VAL A CA 1
ATOM 1869 C C . VAL A 1 233 ? 33.103 -5.535 12.451 1.00 87.69 233 VAL A C 1
ATOM 1871 O O . VAL A 1 233 ? 33.231 -4.842 13.464 1.00 87.69 233 VAL A O 1
ATOM 1874 N N . ILE A 1 234 ? 32.663 -6.795 12.519 1.00 86.12 234 ILE A N 1
ATOM 1875 C CA . ILE A 1 234 ? 32.304 -7.451 13.785 1.00 86.12 234 ILE A CA 1
ATOM 1876 C C . ILE A 1 234 ? 33.541 -7.644 14.675 1.00 86.12 234 ILE A C 1
ATOM 1878 O O . ILE A 1 234 ? 33.472 -7.380 15.881 1.00 86.12 234 ILE A O 1
ATOM 1882 N N . LYS A 1 235 ? 34.678 -8.069 14.106 1.00 87.94 235 LYS A N 1
ATOM 1883 C CA . LYS A 1 235 ? 35.957 -8.185 14.830 1.00 87.94 235 LYS A CA 1
ATOM 1884 C C . LYS A 1 235 ? 36.417 -6.832 15.366 1.00 87.94 235 LYS A C 1
ATOM 1886 O O . LYS A 1 235 ? 36.724 -6.734 16.554 1.00 87.94 235 LYS A O 1
ATOM 1891 N N . GLY A 1 236 ? 36.388 -5.791 14.535 1.00 88.62 236 GLY A N 1
ATOM 1892 C CA . GLY A 1 236 ? 36.732 -4.427 14.932 1.00 88.62 236 GLY A CA 1
ATOM 1893 C C . GLY A 1 236 ? 35.835 -3.910 16.058 1.00 88.62 236 GLY A C 1
ATOM 1894 O O . GLY A 1 236 ? 36.330 -3.409 17.066 1.00 88.62 236 GLY A O 1
ATOM 1895 N N . GLY A 1 237 ? 34.518 -4.113 15.949 1.00 86.00 237 GLY A N 1
ATOM 1896 C CA . GLY A 1 237 ? 33.567 -3.749 17.001 1.00 86.00 237 GLY A CA 1
ATOM 1897 C C . GLY A 1 237 ? 33.838 -4.471 18.326 1.00 86.00 237 GLY A C 1
ATOM 1898 O O . GLY A 1 237 ? 33.806 -3.849 19.389 1.00 86.00 237 GLY A O 1
ATOM 1899 N N . ARG A 1 238 ? 34.167 -5.769 18.278 1.00 86.06 238 ARG A N 1
ATOM 1900 C CA . ARG A 1 238 ? 34.549 -6.546 19.467 1.00 86.06 238 ARG A CA 1
ATOM 1901 C C . ARG A 1 238 ? 35.816 -5.992 20.124 1.00 86.06 238 ARG A C 1
ATOM 1903 O O . ARG A 1 238 ? 35.855 -5.889 21.348 1.00 86.06 238 ARG A O 1
ATOM 1910 N N . GLU A 1 239 ? 36.824 -5.631 19.337 1.00 88.19 239 GLU A N 1
ATOM 1911 C CA . GLU A 1 239 ? 38.088 -5.102 19.855 1.00 88.19 239 GLU A CA 1
ATOM 1912 C C . GLU A 1 239 ? 37.897 -3.750 20.556 1.00 88.19 239 GLU A C 1
ATOM 1914 O O . GLU A 1 239 ? 38.366 -3.561 21.677 1.00 88.19 239 GLU A O 1
ATOM 1919 N N . VAL A 1 240 ? 37.111 -2.844 19.966 1.00 88.25 240 VAL A N 1
ATOM 1920 C CA . VAL A 1 240 ? 36.780 -1.549 20.587 1.00 88.25 240 VAL A CA 1
ATOM 1921 C C . VAL A 1 240 ? 36.056 -1.737 21.924 1.00 88.25 240 VAL A C 1
ATOM 1923 O O . VAL A 1 240 ? 36.395 -1.078 22.910 1.00 88.25 240 VAL A O 1
ATOM 1926 N N . ILE A 1 241 ? 35.091 -2.662 21.993 1.00 83.94 241 ILE A N 1
ATOM 1927 C CA . ILE A 1 241 ? 34.373 -2.975 23.240 1.00 83.94 241 ILE A CA 1
ATOM 1928 C C . ILE A 1 241 ? 35.338 -3.516 24.303 1.00 83.94 241 ILE A C 1
ATOM 1930 O O . ILE A 1 241 ? 35.283 -3.083 25.456 1.00 83.94 241 ILE A O 1
ATOM 1934 N N . ASN A 1 242 ? 36.249 -4.418 23.923 1.00 81.69 242 ASN A N 1
ATOM 1935 C CA . ASN A 1 242 ? 37.260 -4.952 24.834 1.00 81.69 242 ASN A CA 1
ATOM 1936 C C . ASN A 1 242 ? 38.177 -3.840 25.370 1.00 81.69 242 ASN A C 1
ATOM 1938 O O . ASN A 1 242 ? 38.406 -3.769 26.577 1.00 81.69 242 ASN A O 1
ATOM 1942 N N . GLN A 1 243 ? 38.647 -2.933 24.509 1.00 85.88 243 GLN A N 1
ATOM 1943 C CA . GLN A 1 243 ? 39.495 -1.805 24.911 1.00 85.88 243 GLN A CA 1
ATOM 1944 C C . GLN A 1 243 ? 38.767 -0.835 25.849 1.00 85.88 243 GLN A C 1
ATOM 1946 O O . GLN A 1 243 ? 39.323 -0.436 26.875 1.00 85.88 243 GLN A O 1
ATOM 1951 N N . MET A 1 244 ? 37.504 -0.501 25.558 1.00 81.38 244 MET A N 1
ATOM 1952 C CA . MET A 1 244 ? 36.668 0.305 26.455 1.00 81.38 244 MET A CA 1
ATOM 1953 C C . MET A 1 244 ? 36.499 -0.361 27.824 1.00 81.38 244 MET A C 1
ATOM 1955 O O . MET A 1 244 ? 36.618 0.309 28.850 1.00 81.38 244 MET A O 1
ATOM 1959 N N . MET A 1 245 ? 36.277 -1.677 27.866 1.00 78.69 245 MET A N 1
ATOM 1960 C CA . MET A 1 245 ? 36.165 -2.414 29.127 1.00 78.69 245 MET A CA 1
ATOM 1961 C C . MET A 1 245 ? 37.472 -2.416 29.926 1.00 78.69 245 MET A C 1
ATOM 1963 O O . MET A 1 245 ? 37.436 -2.202 31.138 1.00 78.69 245 MET A O 1
ATOM 1967 N N . VAL A 1 246 ? 38.625 -2.600 29.275 1.00 84.31 246 VAL A N 1
ATOM 1968 C CA . VAL A 1 246 ? 39.941 -2.525 29.936 1.00 84.31 246 VAL A CA 1
ATOM 1969 C C . VAL A 1 246 ? 40.170 -1.135 30.538 1.00 84.31 246 VAL A C 1
ATOM 1971 O O . VAL A 1 246 ? 40.581 -1.035 31.695 1.00 84.31 246 VAL A O 1
ATOM 1974 N N . MET A 1 247 ? 39.833 -0.067 29.808 1.00 82.62 247 MET A N 1
ATOM 1975 C CA . MET A 1 247 ? 39.932 1.309 30.311 1.00 82.62 247 MET A CA 1
ATOM 1976 C C . MET A 1 247 ? 39.007 1.569 31.512 1.00 82.62 247 MET A C 1
ATOM 1978 O O . MET A 1 247 ? 39.428 2.183 32.495 1.00 82.62 247 MET A O 1
ATOM 1982 N N . LEU A 1 248 ? 37.768 1.068 31.482 1.00 81.12 248 LEU A N 1
ATOM 1983 C CA . LEU A 1 248 ? 36.825 1.195 32.602 1.00 81.12 248 LEU A CA 1
ATOM 1984 C C . LEU A 1 248 ? 37.298 0.434 33.851 1.00 81.12 248 LEU A C 1
ATOM 1986 O O . LEU A 1 248 ? 37.208 0.950 34.966 1.00 81.12 248 LEU A O 1
ATOM 1990 N N . LEU A 1 249 ? 37.859 -0.767 33.681 1.00 76.62 249 LEU A N 1
ATOM 1991 C CA . LEU A 1 249 ? 38.413 -1.554 34.787 1.00 76.62 249 LEU A CA 1
ATOM 1992 C C . LEU A 1 249 ? 39.672 -0.912 35.387 1.00 76.62 249 LEU A C 1
ATOM 1994 O O . LEU A 1 249 ? 39.853 -0.961 36.608 1.00 76.62 249 LEU A O 1
ATOM 1998 N N . ALA A 1 250 ? 40.510 -0.277 34.562 1.00 79.06 250 ALA A N 1
ATOM 1999 C CA . ALA A 1 250 ? 41.697 0.449 35.011 1.00 79.06 250 ALA A CA 1
ATOM 2000 C C . ALA A 1 250 ? 41.346 1.694 35.849 1.00 79.06 250 ALA A C 1
ATOM 2002 O O . ALA A 1 250 ? 42.013 1.953 36.850 1.00 79.06 250 ALA A O 1
ATOM 2003 N N . ASN A 1 251 ? 40.267 2.404 35.500 1.00 77.75 251 ASN A N 1
ATOM 2004 C CA . ASN A 1 251 ? 39.840 3.636 36.177 1.00 77.75 251 ASN A CA 1
ATOM 2005 C C . ASN A 1 251 ? 38.958 3.422 37.421 1.00 77.75 251 ASN A C 1
ATOM 2007 O O . ASN A 1 251 ? 38.764 4.355 38.200 1.00 77.75 251 ASN A O 1
ATOM 2011 N N . SER A 1 252 ? 38.428 2.217 37.652 1.00 71.69 252 SER A N 1
ATOM 2012 C CA . SER A 1 252 ? 37.680 1.915 38.883 1.00 71.69 252 SER A CA 1
ATOM 2013 C C . SER A 1 252 ? 38.638 1.804 40.085 1.00 71.69 252 SER A C 1
ATOM 2015 O O . SER A 1 252 ? 39.462 0.898 40.170 1.00 71.69 252 SER A O 1
ATOM 2017 N N . GLY A 1 253 ? 38.589 2.755 41.021 1.00 60.72 253 GLY A N 1
ATOM 2018 C CA . GLY A 1 253 ? 39.514 2.833 42.167 1.00 60.72 253 GLY A CA 1
ATOM 2019 C C . GLY A 1 253 ? 39.200 1.888 43.337 1.00 60.72 253 GLY A C 1
ATOM 2020 O O . GLY A 1 253 ? 39.988 1.794 44.275 1.00 60.72 253 GLY A O 1
ATOM 2021 N N . GLY A 1 254 ? 38.067 1.176 43.312 1.00 68.12 254 GLY A N 1
ATOM 2022 C CA . GLY A 1 254 ? 37.606 0.328 44.416 1.00 68.12 254 GLY A CA 1
ATOM 2023 C C . GLY A 1 254 ? 37.756 -1.172 44.143 1.00 68.12 254 GLY A C 1
ATOM 2024 O O . GLY A 1 254 ? 37.117 -1.711 43.243 1.00 68.12 254 GLY A O 1
ATOM 2025 N N . GLN A 1 255 ? 38.528 -1.890 44.970 1.00 62.12 255 GLN A N 1
ATOM 2026 C CA . GLN A 1 255 ? 38.700 -3.355 44.878 1.00 62.12 255 GLN A CA 1
ATOM 2027 C C . GLN A 1 255 ? 37.369 -4.138 44.894 1.00 62.12 255 GLN A C 1
ATOM 2029 O O . GLN A 1 255 ? 37.261 -5.176 44.246 1.00 62.12 255 GLN A O 1
ATOM 2034 N N . LYS A 1 256 ? 36.344 -3.636 45.598 1.00 66.00 256 LYS A N 1
ATOM 2035 C CA . LYS A 1 256 ? 35.014 -4.268 45.661 1.00 66.00 256 LYS A CA 1
ATOM 2036 C C . LYS A 1 256 ? 34.201 -4.084 44.376 1.00 66.00 256 LYS A C 1
ATOM 2038 O O . LYS A 1 256 ? 33.547 -5.026 43.941 1.00 66.00 256 LYS A O 1
ATOM 2043 N N . GLU A 1 257 ? 34.277 -2.917 43.738 1.00 63.75 257 GLU A N 1
ATOM 2044 C CA . GLU A 1 257 ? 33.594 -2.660 42.460 1.00 63.75 257 GLU A CA 1
ATOM 2045 C C . GLU A 1 257 ? 34.225 -3.458 41.315 1.00 63.75 257 GLU A C 1
ATOM 2047 O O . GLU A 1 257 ? 33.504 -3.994 40.474 1.00 63.75 257 GLU A O 1
ATOM 2052 N N . LYS A 1 258 ? 35.553 -3.652 41.339 1.00 65.12 258 LYS A N 1
ATOM 2053 C CA . LYS A 1 258 ? 36.254 -4.521 40.378 1.00 65.12 258 LYS A CA 1
ATOM 2054 C C . LYS A 1 258 ? 35.736 -5.958 40.399 1.00 65.12 258 LYS A C 1
ATOM 2056 O O . LYS A 1 258 ? 35.557 -6.549 39.339 1.00 65.12 258 LYS A O 1
ATOM 2061 N N . MET A 1 259 ? 35.465 -6.508 41.582 1.00 68.25 259 MET A N 1
ATOM 2062 C CA . MET A 1 259 ? 35.012 -7.895 41.733 1.00 68.25 259 MET A CA 1
ATOM 2063 C C . MET A 1 259 ? 33.575 -8.094 41.216 1.00 68.25 259 MET A C 1
ATOM 2065 O O . MET A 1 259 ? 33.281 -9.097 40.569 1.00 68.25 259 MET A O 1
ATOM 2069 N N . VAL A 1 260 ? 32.696 -7.107 41.435 1.00 74.69 260 VAL A N 1
ATOM 2070 C CA . VAL A 1 260 ? 31.313 -7.120 40.923 1.00 74.69 260 VAL A CA 1
ATOM 2071 C C . VAL A 1 260 ? 31.287 -6.972 39.401 1.00 74.69 260 VAL A C 1
ATOM 2073 O O . VAL A 1 260 ? 30.589 -7.731 38.727 1.00 74.69 260 VAL A O 1
ATOM 2076 N N . LEU A 1 261 ? 32.084 -6.051 38.850 1.00 69.38 261 LEU A N 1
ATOM 2077 C CA . LEU A 1 261 ? 32.199 -5.874 37.402 1.00 69.38 261 LEU A CA 1
ATOM 2078 C C . LEU A 1 261 ? 32.780 -7.122 36.732 1.00 69.38 261 LEU A C 1
ATOM 2080 O O . LEU A 1 261 ? 32.244 -7.559 35.722 1.00 69.38 261 LEU A O 1
ATOM 2084 N N . GLN A 1 262 ? 33.804 -7.755 37.314 1.00 70.62 262 GLN A N 1
ATOM 2085 C CA . GLN A 1 262 ? 34.367 -9.003 36.787 1.00 70.62 262 GLN A CA 1
ATOM 2086 C C . GLN A 1 262 ? 33.343 -10.144 36.746 1.00 70.62 262 GLN A C 1
ATOM 2088 O O . GLN A 1 262 ? 33.272 -10.849 35.741 1.00 70.62 262 GLN A O 1
ATOM 2093 N N . HIS A 1 263 ? 32.519 -10.303 37.786 1.00 75.75 263 HIS A N 1
ATOM 2094 C CA . HIS A 1 263 ? 31.483 -11.340 37.812 1.00 75.75 263 HIS A CA 1
ATOM 2095 C C . HIS A 1 263 ? 30.397 -11.099 36.753 1.00 75.75 263 HIS A C 1
ATOM 2097 O O . HIS A 1 263 ? 30.038 -12.014 36.013 1.00 75.75 263 HIS A O 1
ATOM 2103 N N . GLN A 1 264 ? 29.903 -9.862 36.626 1.00 76.44 264 GLN A N 1
ATOM 2104 C CA . GLN A 1 264 ? 28.904 -9.508 35.607 1.00 76.44 264 GLN A CA 1
ATOM 2105 C C . GLN A 1 264 ? 29.439 -9.703 34.180 1.00 76.44 264 GLN A C 1
ATOM 2107 O O . GLN A 1 264 ? 28.706 -10.128 33.286 1.00 76.44 264 GLN A O 1
ATOM 2112 N N . LEU A 1 265 ? 30.728 -9.433 33.972 1.00 66.44 265 LEU A N 1
ATOM 2113 C CA . LEU A 1 265 ? 31.410 -9.576 32.687 1.00 66.44 265 LEU A CA 1
ATOM 2114 C C . LEU A 1 265 ? 31.629 -11.055 32.332 1.00 66.44 265 LEU A C 1
ATOM 2116 O O . LEU A 1 265 ? 31.422 -11.447 31.183 1.00 66.44 265 LEU A O 1
ATOM 2120 N N . PHE A 1 266 ? 31.953 -11.897 33.318 1.00 71.44 266 PHE A N 1
ATOM 2121 C CA . PHE A 1 266 ? 32.055 -13.346 33.137 1.00 71.44 266 PHE A CA 1
ATOM 2122 C C . PHE A 1 266 ? 30.696 -13.967 32.772 1.00 71.44 266 PHE A C 1
ATOM 2124 O O . PHE A 1 266 ? 30.601 -14.730 31.809 1.00 71.44 266 PHE A O 1
ATOM 2131 N N . ASP A 1 267 ? 29.622 -13.557 33.454 1.00 74.00 267 ASP A N 1
ATOM 2132 C CA . ASP A 1 267 ? 28.254 -13.979 33.130 1.00 74.00 267 ASP A CA 1
ATOM 2133 C C . ASP A 1 267 ? 27.823 -13.533 31.724 1.00 74.00 267 ASP A C 1
ATOM 2135 O O . ASP A 1 267 ? 27.188 -14.294 30.984 1.00 74.00 267 ASP A O 1
ATOM 2139 N N . TRP A 1 268 ? 28.186 -12.313 31.321 1.00 76.38 268 TRP A N 1
ATOM 2140 C CA . TRP A 1 268 ? 27.891 -11.796 29.986 1.00 76.38 268 TRP A CA 1
ATOM 2141 C C . TRP A 1 268 ? 28.670 -12.533 28.883 1.00 76.38 268 TRP A C 1
ATOM 2143 O O . TRP A 1 268 ? 28.093 -12.877 27.848 1.00 76.38 268 TRP A O 1
ATOM 2153 N N . LEU A 1 269 ? 29.949 -12.856 29.107 1.00 67.44 269 LEU A N 1
ATOM 2154 C CA . LEU A 1 269 ? 30.773 -13.649 28.183 1.00 67.44 269 LEU A CA 1
ATOM 2155 C C . LEU A 1 269 ? 30.255 -15.085 28.017 1.00 67.44 269 LEU A C 1
ATOM 2157 O O . LEU A 1 269 ? 30.241 -15.619 26.906 1.00 67.44 269 LEU A O 1
ATOM 2161 N N . ILE A 1 270 ? 29.777 -15.707 29.097 1.00 71.19 270 ILE A N 1
ATOM 2162 C CA . ILE A 1 270 ? 29.157 -17.038 29.036 1.00 71.19 270 ILE A CA 1
ATOM 2163 C C . ILE A 1 270 ? 27.852 -16.990 28.229 1.00 71.19 270 ILE A C 1
ATOM 2165 O O . ILE A 1 270 ? 27.599 -17.876 27.407 1.00 71.19 270 ILE A O 1
ATOM 2169 N N . ARG A 1 271 ? 27.025 -15.952 28.416 1.00 69.44 271 ARG A N 1
ATOM 2170 C CA . ARG A 1 271 ? 25.769 -15.786 27.662 1.00 69.44 271 ARG A CA 1
ATOM 2171 C C . ARG A 1 271 ? 26.006 -15.490 26.180 1.00 69.44 271 ARG A C 1
ATOM 2173 O O . ARG A 1 271 ? 25.305 -16.050 25.341 1.00 69.44 271 ARG A O 1
ATOM 2180 N N . SER A 1 272 ? 27.003 -14.673 25.840 1.00 62.16 272 SER A N 1
ATOM 2181 C CA . SER A 1 272 ? 27.321 -14.337 24.444 1.00 62.16 272 SER A CA 1
ATOM 2182 C C . SER A 1 272 ? 27.971 -15.494 23.672 1.00 62.16 272 SER A C 1
ATOM 2184 O O . SER A 1 272 ? 27.684 -15.666 22.486 1.00 62.16 272 SER A O 1
ATOM 2186 N N . ARG A 1 273 ? 28.757 -16.360 24.332 1.00 58.59 273 ARG A N 1
ATOM 2187 C CA . ARG A 1 273 ? 29.253 -17.613 23.727 1.00 58.59 273 ARG A CA 1
ATOM 2188 C C . ARG A 1 273 ? 28.137 -18.613 23.418 1.00 58.59 273 ARG A C 1
ATOM 2190 O O . ARG A 1 273 ? 28.164 -19.231 22.360 1.00 58.59 273 ARG A O 1
ATOM 2197 N N . LYS A 1 274 ? 27.122 -18.736 24.284 1.00 56.66 274 LYS A N 1
ATOM 2198 C CA . LYS A 1 274 ? 25.954 -19.596 24.002 1.00 56.66 274 LYS A CA 1
ATOM 2199 C C . LYS A 1 274 ? 25.162 -19.136 22.774 1.00 56.66 274 LYS A C 1
ATOM 2201 O O . LYS A 1 274 ? 24.641 -19.971 22.043 1.00 56.66 274 LYS A O 1
ATOM 2206 N N . LEU A 1 275 ? 25.110 -17.827 22.519 1.00 50.06 275 LEU A N 1
ATOM 2207 C CA . LEU A 1 275 ? 24.457 -17.260 21.333 1.00 50.06 275 LEU A CA 1
ATOM 2208 C C . LEU A 1 275 ? 25.215 -17.555 20.028 1.00 50.06 275 LEU A C 1
ATOM 2210 O O . LEU A 1 275 ? 24.588 -17.623 18.981 1.00 50.06 275 LEU A O 1
ATOM 2214 N N . THR A 1 276 ? 26.534 -17.766 20.078 1.00 48.16 276 THR A N 1
ATOM 2215 C CA . THR A 1 276 ? 27.354 -18.060 18.885 1.00 48.16 276 THR A CA 1
ATOM 2216 C C . THR A 1 276 ? 27.422 -19.550 18.551 1.00 48.16 276 THR A C 1
ATOM 2218 O O . THR A 1 276 ? 27.578 -19.907 17.388 1.00 48.16 276 THR A O 1
ATOM 2221 N N . THR A 1 277 ? 27.269 -20.438 19.539 1.00 47.06 277 THR A N 1
ATOM 2222 C CA . THR A 1 277 ? 27.209 -21.889 19.292 1.00 47.06 277 THR A CA 1
ATOM 2223 C C . THR A 1 277 ? 25.846 -22.348 18.774 1.00 47.06 277 THR A C 1
ATOM 2225 O O . THR A 1 277 ? 25.791 -23.314 18.023 1.00 47.06 277 THR A O 1
ATOM 2228 N N . LEU A 1 278 ? 24.757 -21.648 19.118 1.00 40.69 278 LEU A N 1
ATOM 2229 C CA . LEU A 1 278 ? 23.413 -21.969 18.615 1.00 40.69 278 LEU A CA 1
ATOM 2230 C C . LEU A 1 278 ? 23.228 -21.611 17.130 1.00 40.69 278 LEU A C 1
ATOM 2232 O O . LEU A 1 278 ? 22.473 -22.279 16.440 1.00 40.69 278 LEU A O 1
ATOM 2236 N N . THR A 1 279 ? 23.962 -20.630 16.597 1.00 44.19 279 THR A N 1
ATOM 2237 C CA . THR A 1 279 ? 23.860 -20.251 15.174 1.00 44.19 279 THR A CA 1
ATOM 2238 C C . THR A 1 279 ? 24.693 -21.126 14.234 1.00 44.19 279 THR A C 1
ATOM 2240 O O . THR A 1 279 ? 24.522 -21.041 13.023 1.00 44.19 279 THR A O 1
ATOM 2243 N N . LEU A 1 280 ? 25.598 -21.954 14.769 1.00 40.50 280 LEU A N 1
ATOM 2244 C CA . LEU A 1 280 ? 26.469 -22.847 13.991 1.00 40.50 280 LEU A CA 1
ATOM 2245 C C . LEU A 1 280 ? 25.966 -24.300 13.946 1.00 40.50 280 LEU A C 1
ATOM 2247 O O . LEU A 1 280 ? 26.393 -25.037 13.066 1.00 40.50 280 LEU A O 1
ATOM 2251 N N . SER A 1 281 ? 25.059 -24.716 14.843 1.00 35.59 281 SER A N 1
ATOM 2252 C CA . SER A 1 281 ? 24.517 -26.089 14.853 1.00 35.59 281 SER A CA 1
ATOM 2253 C C . SER A 1 281 ? 23.121 -26.240 14.239 1.00 35.59 281 SER A C 1
ATOM 2255 O O . SER A 1 281 ? 22.628 -27.358 14.179 1.00 35.59 281 SER A O 1
ATOM 2257 N N . GLU A 1 282 ? 22.472 -25.156 13.804 1.00 37.81 282 GLU A N 1
ATOM 2258 C CA . GLU A 1 282 ? 21.150 -25.206 13.143 1.00 37.81 282 GLU A CA 1
ATOM 2259 C C . GLU A 1 282 ? 21.214 -25.074 11.609 1.00 37.81 282 GLU A C 1
ATOM 2261 O O . GLU A 1 282 ? 20.177 -25.082 10.957 1.00 37.81 282 GLU A O 1
ATOM 2266 N N . ASN A 1 283 ? 22.413 -25.000 11.017 1.00 39.84 283 ASN A N 1
ATOM 2267 C CA . ASN A 1 283 ? 22.620 -24.982 9.562 1.00 39.84 283 ASN A CA 1
ATOM 2268 C C . ASN A 1 283 ? 23.708 -25.986 9.126 1.00 39.84 283 ASN A C 1
ATOM 2270 O O . ASN A 1 283 ? 24.681 -25.609 8.469 1.00 39.84 283 ASN A O 1
ATOM 2274 N N . ILE A 1 284 ? 23.545 -27.258 9.506 1.00 40.28 284 ILE A N 1
ATOM 2275 C CA . ILE A 1 284 ? 24.123 -28.412 8.795 1.00 40.28 284 ILE A CA 1
ATOM 2276 C C . ILE A 1 284 ? 22.973 -29.348 8.442 1.00 40.28 284 ILE A C 1
ATOM 2278 O O . ILE A 1 284 ? 22.184 -29.653 9.365 1.00 40.28 284 ILE A O 1
#

Foldseek 3Di:
DQDPVPRDDFDDDPPVQVVVQVVQVVPPLDPVPRQNSRLLVRVCVVLVVVVVVVCLLVVHWDFLPDPSLVSSVVVCLVCQVSCCVRVVDGADNPHGSVNVNQVVCVSVVWHKDWDWDDDPPPTTIIIHTDPVSVVVVVVVVVVVVVVVVVVVVVVVVVVVVVVVVQVVCCVPPVDDRDDPPPPDPDDDDDDDDDDDDDDDDDDDDDDDPDDPDPVVVVSVVVCVVVVVVVVVVVVVVVVVVVVVLVVVLVPPPDPVVNVVSVVVVVVVVVVVVVVVVVVVVVPD

Organism: NCBI:txid945734

Radius of gyration: 30.46 Å; chains: 1; bounding box: 73×52×94 Å

Secondary structure (DSSP, 8-state):
-B-TTT--BPPPPPHHHHHHHHHHHHH-S-GGG---HHHHHHHHHHTTHHHHHHHHHTT--EETT-HHHHHHHHHHHHTHHHHHHHH--PPPTT--HHHHHHHHHHTTT--EEEEEESSTT--EEEEEE-HHHHHHHHHHHHHHHHHHHHHHHHHHHHHHHHHHHHHHHHHHH--PPP-TT--PPPPS-----------------------SSTTHHHHHHHHHHHHHHHHHHHHHHHHHHHHHHHHHHHH---HHHHHHHHHHHHHHHHHHHHHHHHTTSS--

pLDDT: mean 79.15, std 18.8, range [30.88, 95.69]

Sequence (284 aa):
MIDPTTGKKYPAPPKIVAQRDLKERDNLPLCMDWHNYSGLWLARHVLGLPKVLSRLLAGEEVTATDPDLVKMTEMALATRAHIKAILGFTISPKCTPIWLLSTLIDQLGLKMTSRRKGGKGLQVRYYSLTVEDLSFAIDVLQYRERQREEKELKERERLSKERIHQAMMQTQYGIDPPNPSVVTPPQKGDIYPLDEPLTTENEPVEIEETEYKDSLPKTLSKLKPCWELLEEVIKGGREVINQMMVMLLANSGGQKEKMVLQHQLFDWLIRSRKLTTLTLSENI